Protein AF-A0A945Z002-F1 (afdb_monomer)

Mean predicted aligned error: 17.13 Å

Radius of gyration: 60.82 Å; Cα contacts (8 Å, |Δi|>4): 407; chains: 1; bounding box: 137×49×175 Å

Sequence (263 aa):
MQKTITKIIILAILLTAALGVNYLFAAWTGPTQAPTGGNTSTPVHVGTTDQVKNGGLSVDALSVFGGGYFQGSVQVGNSGADPQAGTIRWNGTDLEVYKINAWVSLTGTGAAACTSFTYSAWGECQVNGTQTRTVTSSTPDGCAGGNPVTTQSCTYTEPLYIQCANIGGSWIASQGACYLSGTSCPSGWTPNANYSSTQGNSCGGGVCSGGCSTNSHYRTNTSVETCSYQSGRLQGYYDRMEICDPTGTAGCSSTKTEIGCTK

Solvent-accessible surface area (backbone atoms only — not comparable to full-atom values): 16242 Å² total; per-residue (Å²): 111,70,77,59,52,54,51,53,52,54,51,51,53,51,51,51,51,58,55,49,51,55,62,73,64,58,72,80,81,64,80,94,45,66,88,80,52,86,64,81,72,82,71,91,70,96,63,96,68,86,89,83,67,97,61,90,85,88,69,98,75,88,86,75,96,67,89,86,86,75,97,66,91,73,84,52,71,72,91,55,99,67,82,53,76,74,33,43,43,66,79,87,87,52,45,27,36,28,49,92,97,37,80,40,73,74,77,61,88,74,42,53,58,25,81,46,73,43,64,53,73,72,51,74,52,32,93,87,29,35,27,44,37,50,78,76,45,64,31,56,86,79,38,46,78,61,84,80,87,38,67,46,80,45,82,53,77,82,55,68,57,58,60,21,45,78,73,72,25,49,57,39,79,95,71,63,26,26,36,31,80,38,80,69,57,58,91,87,40,40,68,38,81,43,25,22,22,35,42,48,37,77,40,73,65,49,100,36,17,44,58,38,67,28,66,61,50,70,76,36,78,49,71,81,42,68,37,68,27,46,34,29,44,78,75,51,77,58,98,92,40,80,41,60,42,79,76,48,78,43,81,39,58,24,46,61,50,25,29,18,19,31,121

Foldseek 3Di:
DVVVVVVVVVVVVVVVVVVVVVVVPPDPPPDPDDPPPPDDDDDPDPDPDDDDDPDDDDDPDDDDPDDDDDPDADAFADPDPAGDFQGWHDPPPFIWTDDPRDTHGPVQPPQDAFPDFDKDDWDAQDPVQKIFIDTPDTDDPRHDHDDDDGMDGHDHDDDPQVVLVVVVFHDDPVLQWTKDFDDADDPPKHFSAQFFWWAKDKDWDDPQKDIDIWHIDHRDNDHWTKDKIFDWDFPDDDPNDTDTDGPGIDMDTTGTGMTIIHD

Secondary structure (DSSP, 8-state):
-HHHHHHHHHHHHHHHHHHHHHHHSS-----SS-TTTTSPPSSS--SSS----SS----S----SS----SS----S-SSSSPPTT-EEE-SS-EEEEETTEEEESS-TT-PPP-EEEEPPP-PPPTTSEEE--EEEEESTT--------EEE------HHHHHHHTT-EEETTTTEEEEESSSPPTT-EEEEEEEEEE--EEE-STTS-EEE---EEEEE-PPPEEEEEEEEEEEEETTEEEEEEEEEEEEEPEEEEEEEE-

Structure (mmCIF, N/CA/C/O backbone):
data_AF-A0A945Z002-F1
#
_entry.id   AF-A0A945Z002-F1
#
loop_
_atom_site.group_PDB
_atom_site.id
_atom_site.type_symbol
_atom_site.label_atom_id
_atom_site.label_alt_id
_atom_site.label_comp_id
_atom_site.label_asym_id
_atom_site.label_entity_id
_atom_site.label_seq_id
_atom_site.pdbx_PDB_ins_code
_atom_site.Cartn_x
_atom_site.Cartn_y
_atom_site.Cartn_z
_atom_site.occupancy
_atom_site.B_iso_or_equiv
_atom_site.auth_seq_id
_atom_site.auth_comp_id
_atom_site.auth_asym_id
_atom_site.auth_atom_id
_atom_site.pdbx_PDB_model_num
ATOM 1 N N . MET A 1 1 ? 98.826 33.102 -92.532 1.00 62.03 1 MET A N 1
ATOM 2 C CA . MET A 1 1 ? 97.572 32.963 -91.753 1.00 62.03 1 MET A CA 1
ATOM 3 C C . MET A 1 1 ? 96.666 31.829 -92.239 1.00 62.03 1 MET A C 1
ATOM 5 O O . MET A 1 1 ? 96.258 31.031 -91.408 1.00 62.03 1 MET A O 1
ATOM 9 N N . GLN A 1 2 ? 96.399 31.681 -93.544 1.00 70.31 2 GLN A N 1
ATOM 10 C CA . GLN A 1 2 ? 95.464 30.670 -94.082 1.00 70.31 2 GLN A CA 1
ATOM 11 C C . GLN A 1 2 ? 95.765 29.214 -93.659 1.00 70.31 2 GLN A C 1
ATOM 13 O O . GLN A 1 2 ? 94.868 28.517 -93.201 1.00 70.31 2 GLN A O 1
ATOM 18 N N . LYS A 1 3 ? 97.036 28.775 -93.694 1.00 71.25 3 LYS A N 1
ATOM 19 C CA . LYS A 1 3 ? 97.431 27.405 -93.290 1.00 71.25 3 LYS A CA 1
ATOM 20 C C . LYS A 1 3 ? 97.212 27.098 -91.798 1.00 71.25 3 LYS A C 1
ATOM 22 O O . LYS A 1 3 ? 97.031 25.938 -91.443 1.00 71.25 3 LYS A O 1
ATOM 27 N N . THR A 1 4 ? 97.239 28.107 -90.928 1.00 76.69 4 THR A N 1
ATOM 28 C CA . THR A 1 4 ? 97.036 27.938 -89.477 1.00 76.69 4 THR A CA 1
ATOM 29 C C . THR A 1 4 ? 95.547 27.879 -89.141 1.00 76.69 4 THR A C 1
ATOM 31 O O . THR A 1 4 ? 95.132 27.051 -88.338 1.00 76.69 4 THR A O 1
ATOM 34 N N . ILE A 1 5 ? 94.734 28.682 -89.832 1.00 80.69 5 ILE A N 1
ATOM 35 C CA . ILE A 1 5 ? 93.274 28.698 -89.681 1.00 80.69 5 ILE A CA 1
ATOM 36 C C . ILE A 1 5 ? 92.667 27.360 -90.132 1.00 80.69 5 ILE A C 1
ATOM 38 O O . ILE A 1 5 ? 91.851 26.794 -89.413 1.00 80.69 5 ILE A O 1
ATOM 42 N N . THR A 1 6 ? 93.127 26.782 -91.249 1.00 81.62 6 THR A N 1
ATOM 43 C CA . THR A 1 6 ? 92.645 25.467 -91.715 1.00 81.62 6 THR A CA 1
ATOM 44 C C . THR A 1 6 ? 92.919 24.350 -90.704 1.00 81.62 6 THR A C 1
ATOM 46 O O . THR A 1 6 ? 92.055 23.511 -90.471 1.00 81.62 6 THR A O 1
ATOM 49 N N . LYS A 1 7 ? 94.090 24.350 -90.053 1.00 84.88 7 LYS A N 1
ATOM 50 C CA . LYS A 1 7 ? 94.426 23.347 -89.028 1.00 84.88 7 LYS A CA 1
ATOM 51 C C . LYS A 1 7 ? 93.551 23.480 -87.781 1.00 84.88 7 LYS A C 1
ATOM 53 O O . LYS A 1 7 ? 93.115 22.465 -87.252 1.00 84.88 7 LYS A O 1
ATOM 58 N N . ILE A 1 8 ? 93.265 24.709 -87.346 1.00 88.06 8 ILE A N 1
ATOM 59 C CA . ILE A 1 8 ? 92.389 24.967 -86.193 1.00 88.06 8 ILE A CA 1
ATOM 60 C C . ILE A 1 8 ? 90.951 24.533 -86.500 1.00 88.06 8 ILE A C 1
ATOM 62 O O . ILE A 1 8 ? 90.332 23.883 -85.666 1.00 88.06 8 ILE A O 1
ATOM 66 N N . ILE A 1 9 ? 90.444 24.816 -87.705 1.00 87.62 9 ILE A N 1
ATOM 67 C CA . ILE A 1 9 ? 89.097 24.394 -88.121 1.00 87.62 9 ILE A CA 1
ATOM 68 C C . ILE A 1 9 ? 88.990 22.865 -88.160 1.00 87.62 9 ILE A C 1
ATOM 70 O O . ILE A 1 9 ? 88.040 22.310 -87.616 1.00 87.62 9 ILE A O 1
ATOM 74 N N . ILE A 1 10 ? 89.977 22.170 -88.737 1.00 89.25 10 ILE A N 1
ATOM 75 C CA . ILE A 1 10 ? 89.986 20.699 -88.766 1.00 89.25 10 ILE A CA 1
ATOM 76 C C . ILE A 1 10 ? 90.016 20.130 -87.341 1.00 89.25 10 ILE A C 1
ATOM 78 O O . ILE A 1 10 ? 89.259 19.212 -87.036 1.00 89.25 10 ILE A O 1
ATOM 82 N N . LEU A 1 11 ? 90.836 20.693 -86.449 1.00 89.44 11 LEU A N 1
ATOM 83 C CA . LEU A 1 11 ? 90.922 20.231 -85.063 1.00 89.44 11 LEU A CA 1
ATOM 84 C C . LEU A 1 11 ? 89.617 20.479 -84.288 1.00 89.44 11 LEU A C 1
ATOM 86 O O . LEU A 1 11 ? 89.184 19.617 -83.529 1.00 89.44 11 LEU A O 1
ATOM 90 N N . ALA A 1 12 ? 88.964 21.623 -84.511 1.00 89.75 12 ALA A N 1
ATOM 91 C CA . ALA A 1 12 ? 87.686 21.955 -83.889 1.00 89.75 12 ALA A CA 1
ATOM 92 C C . ALA A 1 12 ? 86.560 21.018 -84.351 1.00 89.75 12 ALA A C 1
ATOM 94 O O . ALA A 1 12 ? 85.775 20.566 -83.518 1.00 89.75 12 ALA A O 1
ATOM 95 N N . ILE A 1 13 ? 86.517 20.678 -85.646 1.00 90.75 13 ILE A N 1
ATOM 96 C CA . ILE A 1 13 ? 85.554 19.718 -86.212 1.00 90.75 13 ILE A CA 1
ATOM 97 C C . ILE A 1 13 ? 85.792 18.315 -85.645 1.00 90.75 13 ILE A C 1
ATOM 99 O O . ILE A 1 13 ? 84.846 17.640 -85.249 1.00 90.75 13 ILE A O 1
ATOM 103 N N . LEU A 1 14 ? 87.051 17.878 -85.547 1.00 90.62 14 LEU A N 1
ATOM 104 C CA . LEU A 1 14 ? 87.381 16.572 -84.971 1.00 90.62 14 LEU A CA 1
ATOM 105 C C . LEU A 1 14 ? 87.019 16.492 -83.484 1.00 90.62 14 LEU A C 1
ATOM 107 O O . LEU A 1 14 ? 86.483 15.478 -83.042 1.00 90.62 14 LEU A O 1
ATOM 111 N N . LEU A 1 15 ? 87.259 17.559 -82.719 1.00 87.94 15 LEU A N 1
ATOM 112 C CA . LEU A 1 15 ? 86.920 17.603 -81.298 1.00 87.94 15 LEU A CA 1
ATOM 113 C C . LEU A 1 15 ? 85.402 17.609 -81.073 1.00 87.94 15 LEU A C 1
ATOM 115 O O . LEU A 1 15 ? 84.909 16.885 -80.212 1.00 87.94 15 LEU A O 1
ATOM 119 N N . THR A 1 16 ? 84.648 18.373 -81.869 1.00 86.19 16 THR A N 1
ATOM 120 C CA . THR A 1 16 ? 83.176 18.363 -81.799 1.00 86.19 16 THR A CA 1
ATOM 121 C C . THR A 1 16 ? 82.591 17.022 -82.230 1.00 86.19 16 THR A C 1
ATOM 123 O O . THR A 1 16 ? 81.678 16.533 -81.569 1.00 86.19 16 THR A O 1
ATOM 126 N N . ALA A 1 17 ? 83.149 16.376 -83.258 1.00 85.25 17 ALA A N 1
ATOM 127 C CA . ALA A 1 17 ? 82.748 15.025 -83.642 1.00 85.25 17 ALA A CA 1
ATOM 128 C C . ALA A 1 17 ? 83.036 14.002 -82.525 1.00 85.25 17 ALA A C 1
ATOM 130 O O . ALA A 1 17 ? 82.156 13.221 -82.169 1.00 85.25 17 ALA A O 1
ATOM 131 N N . ALA A 1 18 ? 84.223 14.037 -81.909 1.00 83.38 18 ALA A N 1
ATOM 132 C CA . ALA A 1 18 ? 84.596 13.115 -80.831 1.00 83.38 18 ALA A CA 1
ATOM 133 C C . ALA A 1 18 ? 83.748 13.299 -79.556 1.00 83.38 18 ALA A C 1
ATOM 135 O O . ALA A 1 18 ? 83.375 12.322 -78.902 1.00 83.38 18 ALA A O 1
ATOM 136 N N . LEU A 1 19 ? 83.405 14.542 -79.206 1.00 80.25 19 LEU A N 1
ATOM 137 C CA . LEU A 1 19 ? 82.522 14.838 -78.074 1.00 80.25 19 LEU A CA 1
ATOM 138 C C . LEU A 1 19 ? 81.059 14.469 -78.376 1.00 80.25 19 LEU A C 1
ATOM 140 O O . LEU A 1 19 ? 80.376 13.930 -77.507 1.00 80.25 19 LEU A O 1
ATOM 144 N N . GLY A 1 20 ? 80.596 14.682 -79.613 1.00 77.06 20 GLY A N 1
ATOM 145 C CA . GLY A 1 20 ? 79.249 14.306 -80.057 1.00 77.06 20 GLY A CA 1
ATOM 146 C C . GLY A 1 20 ? 79.011 12.793 -80.072 1.00 77.06 20 GLY A C 1
ATOM 147 O O . GLY A 1 20 ? 77.921 12.338 -79.736 1.00 77.06 20 GLY A O 1
ATOM 148 N N . VAL A 1 21 ? 80.044 11.999 -80.370 1.00 75.62 21 VAL A N 1
ATOM 149 C CA . VAL A 1 21 ? 79.969 10.530 -80.335 1.00 75.62 21 VAL A CA 1
ATOM 150 C C . VAL A 1 21 ? 79.719 9.999 -78.915 1.00 75.62 21 VAL A C 1
ATOM 152 O O . VAL A 1 21 ? 78.919 9.084 -78.744 1.00 75.62 21 VAL A O 1
ATOM 155 N N . ASN A 1 22 ? 80.306 10.606 -77.878 1.00 69.12 22 ASN A N 1
ATOM 156 C CA . ASN A 1 22 ? 80.034 10.210 -76.488 1.00 69.12 22 ASN A CA 1
ATOM 157 C C . ASN A 1 22 ? 78.596 10.539 -76.048 1.00 69.12 22 ASN A C 1
ATOM 159 O O . ASN A 1 22 ? 78.018 9.801 -75.256 1.00 69.12 22 ASN A O 1
ATOM 163 N N . TYR A 1 23 ? 77.993 11.597 -76.599 1.00 68.44 23 TYR A N 1
ATOM 164 C CA . TYR A 1 23 ? 76.581 11.926 -76.366 1.00 68.44 23 TYR A CA 1
ATOM 165 C C . TYR A 1 23 ? 75.614 11.014 -77.136 1.00 68.44 23 TYR A C 1
ATOM 167 O O . TYR A 1 23 ? 74.521 10.746 -76.651 1.00 68.44 23 TYR A O 1
ATOM 175 N N . LEU A 1 24 ? 76.018 10.499 -78.303 1.00 63.22 24 LEU A N 1
ATOM 176 C CA . LEU A 1 24 ? 75.240 9.521 -79.075 1.00 63.22 24 LEU A CA 1
ATOM 177 C C . LEU A 1 24 ? 75.230 8.123 -78.431 1.00 63.22 24 LEU A C 1
ATOM 179 O O . LEU A 1 24 ? 74.276 7.375 -78.633 1.00 63.22 24 LEU A O 1
ATOM 183 N N . PHE A 1 25 ? 76.260 7.778 -77.648 1.00 62.09 25 PHE A N 1
ATOM 184 C CA . PHE A 1 25 ? 76.380 6.487 -76.952 1.00 62.09 25 PHE A CA 1
ATOM 185 C C . PHE A 1 25 ? 76.132 6.548 -75.437 1.00 62.09 25 PHE A C 1
ATOM 187 O O . PHE A 1 25 ? 76.204 5.513 -74.772 1.00 62.09 25 PHE A O 1
ATOM 194 N N . ALA A 1 26 ? 75.792 7.714 -74.878 1.00 59.66 26 ALA A N 1
ATOM 195 C CA . ALA A 1 26 ? 75.209 7.807 -73.544 1.00 59.66 26 ALA A CA 1
ATOM 196 C C . ALA A 1 26 ? 73.789 7.224 -73.604 1.00 59.66 26 ALA A C 1
ATOM 198 O O . ALA A 1 26 ? 72.802 7.937 -73.773 1.00 59.66 26 ALA A O 1
ATOM 199 N N . ALA A 1 27 ? 73.709 5.893 -73.554 1.00 59.75 27 ALA A N 1
ATOM 200 C CA . ALA A 1 27 ? 72.469 5.146 -73.571 1.00 59.75 27 ALA A CA 1
ATOM 201 C C . ALA A 1 27 ? 71.617 5.601 -72.389 1.00 59.75 27 ALA A C 1
ATOM 203 O O . ALA A 1 27 ? 71.854 5.224 -71.241 1.00 59.75 27 ALA A O 1
ATOM 204 N N . TRP A 1 28 ? 70.603 6.411 -72.671 1.00 62.19 28 TRP A N 1
ATOM 205 C CA . TRP A 1 28 ? 69.456 6.465 -71.793 1.00 62.19 28 TRP A CA 1
ATOM 206 C C . TRP A 1 28 ? 68.882 5.046 -71.740 1.00 62.19 28 TRP A C 1
ATOM 208 O O . TRP A 1 28 ? 68.236 4.584 -72.680 1.00 62.19 28 TRP A O 1
ATOM 218 N N . THR A 1 29 ? 69.173 4.315 -70.667 1.00 64.06 29 THR A N 1
ATOM 219 C CA . THR A 1 29 ? 68.472 3.070 -70.366 1.00 64.06 29 THR A CA 1
ATOM 220 C C . THR A 1 29 ? 67.131 3.451 -69.777 1.00 64.06 29 THR A C 1
ATOM 222 O O . THR A 1 29 ? 67.004 3.693 -68.576 1.00 64.06 29 THR A O 1
ATOM 225 N N . GLY A 1 30 ? 66.141 3.560 -70.656 1.00 69.50 30 GLY A N 1
ATOM 226 C CA . GLY A 1 30 ? 64.760 3.735 -70.254 1.00 69.50 30 GLY A CA 1
ATOM 227 C C . GLY A 1 30 ? 64.238 2.581 -69.409 1.00 69.50 30 GLY A C 1
ATOM 228 O O . GLY A 1 30 ? 64.867 1.520 -69.352 1.00 69.50 30 GLY A O 1
ATOM 229 N N . PRO A 1 31 ? 63.060 2.751 -68.787 1.00 68.38 31 PRO A N 1
ATOM 230 C CA . PRO A 1 31 ? 62.333 1.632 -68.209 1.00 68.38 31 PRO A CA 1
ATOM 231 C C . PRO A 1 31 ? 62.237 0.505 -69.245 1.00 68.38 31 PRO A C 1
ATOM 233 O O . PRO A 1 31 ? 61.730 0.708 -70.346 1.00 68.38 31 PRO A O 1
ATOM 236 N N . THR A 1 32 ? 62.744 -0.683 -68.910 1.00 69.81 32 THR A N 1
ATOM 237 C CA . THR A 1 32 ? 62.735 -1.848 -69.814 1.00 69.81 32 THR A CA 1
ATOM 238 C C . THR A 1 32 ? 61.348 -2.474 -69.959 1.00 69.81 32 THR A C 1
ATOM 240 O O . THR A 1 32 ? 61.168 -3.395 -70.752 1.00 69.81 32 THR A O 1
ATOM 243 N N . GLN A 1 33 ? 60.359 -1.976 -69.213 1.00 73.81 33 GLN A N 1
ATOM 244 C CA . GLN A 1 33 ? 58.967 -2.393 -69.291 1.00 73.81 33 GLN A CA 1
ATOM 245 C C . GLN A 1 33 ? 58.065 -1.166 -69.463 1.00 73.81 33 GLN A C 1
ATOM 247 O O . GLN A 1 33 ? 58.230 -0.159 -68.773 1.00 73.81 33 GLN A O 1
ATOM 252 N N . ALA A 1 34 ? 57.115 -1.244 -70.398 1.00 72.50 34 ALA A N 1
ATOM 253 C CA . ALA A 1 34 ? 56.085 -0.222 -70.563 1.00 72.50 34 ALA A CA 1
ATOM 254 C C . ALA A 1 34 ? 55.148 -0.239 -69.341 1.00 72.50 34 ALA A C 1
ATOM 256 O O . ALA A 1 34 ? 54.730 -1.333 -68.957 1.00 72.50 34 ALA A O 1
ATOM 257 N N . PRO A 1 35 ? 54.773 0.909 -68.738 1.00 60.81 35 PRO A N 1
ATOM 258 C CA . PRO A 1 35 ? 53.762 0.938 -67.682 1.00 60.81 35 PRO A CA 1
ATOM 259 C C . PRO A 1 35 ? 52.469 0.262 -68.166 1.00 60.81 35 PRO A C 1
ATOM 261 O O . PRO A 1 35 ? 51.972 0.593 -69.239 1.00 60.81 35 PRO A O 1
ATOM 264 N N . THR A 1 36 ? 51.899 -0.706 -67.444 1.00 61.19 36 THR A N 1
ATOM 265 C CA . THR A 1 36 ? 52.096 -1.081 -66.024 1.00 61.19 36 THR A CA 1
ATOM 266 C C . THR A 1 36 ? 53.036 -2.278 -65.748 1.00 61.19 36 THR A C 1
ATOM 268 O O . THR A 1 36 ? 52.951 -2.890 -64.684 1.00 61.19 36 THR A O 1
ATOM 271 N N . GLY A 1 37 ? 53.912 -2.659 -66.678 1.00 67.19 37 GLY A N 1
ATOM 272 C CA . GLY A 1 37 ? 54.881 -3.749 -66.506 1.00 67.19 37 GLY A CA 1
ATOM 273 C C . GLY A 1 37 ? 55.959 -3.434 -65.461 1.00 67.19 37 GLY A C 1
ATOM 274 O O . GLY A 1 37 ? 56.508 -2.336 -65.440 1.00 67.19 37 GLY A O 1
ATOM 275 N N . GLY A 1 38 ? 56.246 -4.399 -64.583 1.00 64.19 38 GLY A N 1
ATOM 276 C CA . GLY A 1 38 ? 57.223 -4.287 -63.491 1.00 64.19 38 GLY A CA 1
ATOM 277 C C . GLY A 1 38 ? 56.592 -4.259 -62.098 1.00 64.19 38 GLY A C 1
ATOM 278 O O . GLY A 1 38 ? 57.303 -4.347 -61.099 1.00 64.19 38 GLY A O 1
ATOM 279 N N . ASN A 1 39 ? 55.262 -4.200 -62.019 1.00 69.25 39 ASN A N 1
ATOM 280 C CA . ASN A 1 39 ? 54.541 -4.442 -60.776 1.00 69.25 39 ASN A CA 1
ATOM 281 C C . ASN A 1 39 ? 54.657 -5.922 -60.382 1.00 69.25 39 ASN A C 1
ATOM 283 O O . ASN A 1 39 ? 54.597 -6.809 -61.237 1.00 69.25 39 ASN A O 1
ATOM 287 N N . THR A 1 40 ? 54.786 -6.205 -59.086 1.00 60.34 40 THR A N 1
ATOM 288 C CA . THR A 1 40 ? 54.582 -7.564 -58.577 1.00 60.34 40 THR A CA 1
ATOM 289 C C . THR A 1 40 ? 53.150 -8.006 -58.897 1.00 60.34 40 THR A C 1
ATOM 291 O O . THR A 1 40 ? 52.201 -7.240 -58.717 1.00 60.34 40 THR A O 1
ATOM 294 N N . SER A 1 41 ? 52.986 -9.226 -59.424 1.00 59.53 41 SER A N 1
ATOM 295 C CA . SER A 1 41 ? 51.659 -9.798 -59.699 1.00 59.53 41 SER A CA 1
ATOM 296 C C . SER A 1 41 ? 50.836 -9.839 -58.412 1.00 59.53 41 SER A C 1
ATOM 298 O O . SER A 1 41 ? 51.353 -10.213 -57.360 1.00 59.53 41 SER A O 1
ATOM 300 N N . THR A 1 42 ? 49.552 -9.494 -58.490 1.00 55.91 42 THR A N 1
ATOM 301 C CA . THR A 1 42 ? 48.609 -9.670 -57.379 1.00 55.91 42 THR A CA 1
ATOM 302 C C . THR A 1 42 ? 48.506 -11.154 -56.984 1.00 55.91 42 THR A C 1
ATOM 304 O O . THR A 1 42 ? 48.585 -12.009 -57.872 1.00 55.91 42 THR A O 1
ATOM 307 N N . PRO A 1 43 ? 48.305 -11.488 -55.688 1.00 61.88 43 PRO A N 1
ATOM 308 C CA . PRO A 1 43 ? 47.990 -10.592 -54.564 1.00 61.88 43 PRO A CA 1
ATOM 309 C C . PRO A 1 43 ? 49.208 -9.961 -53.862 1.00 61.88 43 PRO A C 1
ATOM 311 O O . PRO A 1 43 ? 50.282 -10.551 -53.782 1.00 61.88 43 PRO A O 1
ATOM 314 N N . VAL A 1 44 ? 48.999 -8.759 -53.311 1.00 65.62 44 VAL A N 1
ATOM 315 C CA . VAL A 1 44 ? 49.935 -7.986 -52.473 1.00 65.62 44 VAL A CA 1
ATOM 316 C C . VAL A 1 44 ? 50.432 -8.849 -51.295 1.00 65.62 44 VAL A C 1
ATOM 318 O O . VAL A 1 44 ? 49.771 -8.937 -50.273 1.00 65.62 44 VAL A O 1
ATOM 321 N N . HIS A 1 45 ? 51.586 -9.502 -51.485 1.00 61.72 45 HIS A N 1
ATOM 322 C CA . HIS A 1 45 ? 52.389 -10.289 -50.531 1.00 61.72 45 HIS A CA 1
ATOM 323 C C . HIS A 1 45 ? 51.698 -11.456 -49.783 1.00 61.72 45 HIS A C 1
ATOM 325 O O . HIS A 1 45 ? 50.899 -11.266 -48.879 1.00 61.72 45 HIS A O 1
ATOM 331 N N . VAL A 1 46 ? 52.159 -12.688 -50.044 1.00 63.72 46 VAL A N 1
ATOM 332 C CA . VAL A 1 46 ? 51.853 -13.913 -49.260 1.00 63.72 46 VAL A CA 1
ATOM 333 C C . VAL A 1 46 ? 52.767 -14.106 -48.031 1.00 63.72 46 VAL A C 1
ATOM 335 O O . VAL A 1 46 ? 52.891 -15.208 -47.502 1.00 63.72 46 VAL A O 1
ATOM 338 N N . GLY A 1 47 ? 53.480 -13.055 -47.613 1.00 69.75 47 GLY A N 1
ATOM 339 C CA . GLY A 1 47 ? 54.384 -13.089 -46.456 1.00 69.75 47 GLY A CA 1
ATOM 340 C C . GLY A 1 47 ? 53.651 -12.891 -45.125 1.00 69.75 47 GLY A C 1
ATOM 341 O O . GLY A 1 47 ? 52.495 -12.489 -45.100 1.00 69.75 47 GLY A O 1
ATOM 342 N N . THR A 1 48 ? 54.336 -13.125 -44.005 1.00 71.75 48 THR A N 1
ATOM 343 C CA . THR A 1 48 ? 53.766 -13.007 -42.644 1.00 71.75 48 THR A CA 1
ATOM 344 C C . THR A 1 48 ? 53.828 -11.593 -42.059 1.00 71.75 48 THR A C 1
ATOM 346 O O . THR A 1 48 ? 53.602 -11.411 -40.867 1.00 71.75 48 THR A O 1
ATOM 349 N N . THR A 1 49 ? 54.220 -10.598 -42.852 1.00 78.38 49 THR A N 1
ATOM 350 C CA . THR A 1 49 ? 54.358 -9.209 -42.401 1.00 78.38 49 THR A CA 1
ATOM 351 C C . THR A 1 49 ? 53.085 -8.430 -42.693 1.00 78.38 49 THR A C 1
ATOM 353 O O . THR A 1 49 ? 52.580 -8.473 -43.817 1.00 78.38 49 THR A O 1
ATOM 356 N N . ASP A 1 50 ? 52.620 -7.665 -41.706 1.00 79.06 50 ASP A N 1
ATOM 357 C CA . ASP A 1 50 ? 51.423 -6.839 -41.828 1.00 79.06 50 ASP A CA 1
ATOM 358 C C . ASP A 1 50 ? 51.548 -5.799 -42.948 1.00 79.06 50 ASP A C 1
ATOM 360 O O . ASP A 1 50 ? 52.532 -5.063 -43.061 1.00 79.06 50 ASP A O 1
ATOM 364 N N . GLN A 1 51 ? 50.507 -5.712 -43.773 1.00 80.56 51 GLN A N 1
ATOM 365 C CA . GLN A 1 51 ? 50.370 -4.678 -44.792 1.00 80.56 51 GLN A CA 1
ATOM 366 C C . GLN A 1 51 ? 49.706 -3.446 -44.173 1.00 80.56 51 GLN A C 1
ATOM 368 O O . GLN A 1 51 ? 48.488 -3.400 -44.010 1.00 80.56 51 GLN A O 1
ATOM 373 N N . VAL A 1 52 ? 50.504 -2.428 -43.848 1.00 80.69 52 VAL A N 1
ATOM 374 C CA . VAL A 1 52 ? 50.008 -1.177 -43.257 1.00 80.69 52 VAL A CA 1
ATOM 375 C C . VAL A 1 52 ? 49.854 -0.103 -44.334 1.00 80.69 52 VAL A C 1
ATOM 377 O O . VAL A 1 52 ? 50.799 0.207 -45.062 1.00 80.69 52 VAL A O 1
ATOM 380 N N . LYS A 1 53 ? 48.661 0.498 -44.430 1.00 80.88 53 LYS A N 1
ATOM 381 C CA . LYS A 1 53 ? 48.402 1.688 -45.253 1.00 80.88 53 LYS A CA 1
ATOM 382 C C . LYS A 1 53 ? 48.101 2.880 -44.351 1.00 80.88 53 LYS A C 1
ATOM 384 O O . LYS A 1 53 ? 47.132 2.866 -43.608 1.00 80.88 53 LYS A O 1
ATOM 389 N N . ASN A 1 54 ? 48.931 3.920 -44.454 1.00 79.56 54 ASN A N 1
ATOM 390 C CA . ASN A 1 54 ? 48.767 5.167 -43.693 1.00 79.56 54 ASN A CA 1
ATOM 391 C C . ASN A 1 54 ? 47.602 6.040 -44.204 1.00 79.56 54 ASN A C 1
ATOM 393 O O . ASN A 1 54 ? 47.217 6.995 -43.539 1.00 79.56 54 ASN A O 1
ATOM 397 N N . GLY A 1 55 ? 47.077 5.743 -45.397 1.00 80.06 55 GLY A N 1
ATOM 398 C CA . GLY A 1 55 ? 45.895 6.383 -45.979 1.00 80.06 55 GLY A CA 1
ATOM 399 C C . GLY A 1 55 ? 44.739 5.394 -46.153 1.00 80.06 55 GLY A C 1
ATOM 400 O O . GLY A 1 55 ? 44.853 4.224 -45.793 1.00 80.06 55 GLY A O 1
ATOM 401 N N . GLY A 1 56 ? 43.633 5.860 -46.740 1.00 81.12 56 GLY A N 1
ATOM 402 C CA . GLY A 1 56 ? 42.455 5.027 -46.993 1.00 81.12 56 GLY A CA 1
ATOM 403 C C . GLY A 1 56 ? 42.719 3.864 -47.960 1.00 81.12 56 GLY A C 1
ATOM 404 O O . GLY A 1 56 ? 43.524 3.975 -48.886 1.00 81.12 56 GLY A O 1
ATOM 405 N N . LEU A 1 57 ? 42.006 2.754 -47.756 1.00 87.06 57 LEU A N 1
ATOM 406 C CA . LEU A 1 57 ? 41.954 1.610 -48.665 1.00 87.06 57 LEU A CA 1
ATOM 407 C C . LEU A 1 57 ? 40.593 1.603 -49.372 1.00 87.06 57 LEU A C 1
ATOM 409 O O . LEU A 1 57 ? 39.567 1.482 -48.710 1.00 87.06 57 LEU A O 1
ATOM 413 N N . SER A 1 58 ? 40.592 1.719 -50.701 1.00 83.50 58 SER A N 1
ATOM 414 C CA . SER A 1 58 ? 39.398 1.542 -51.536 1.00 83.50 58 SER A CA 1
ATOM 415 C C . SER A 1 58 ? 39.552 0.271 -52.362 1.00 83.50 58 SER A C 1
ATOM 417 O O . SER A 1 58 ? 40.583 0.081 -53.010 1.00 83.50 58 SER A O 1
ATOM 419 N N . VAL A 1 59 ? 38.554 -0.605 -52.305 1.00 85.25 59 VAL A N 1
ATOM 420 C CA . VAL A 1 59 ? 38.480 -1.859 -53.062 1.00 85.25 59 VAL A CA 1
ATOM 421 C C . VAL A 1 59 ? 37.037 -2.064 -53.507 1.00 85.25 59 VAL A C 1
ATOM 423 O O . VAL A 1 59 ? 36.123 -1.756 -52.745 1.00 85.25 59 VAL A O 1
ATOM 426 N N . ASP A 1 60 ? 36.825 -2.594 -54.712 1.00 78.88 60 ASP A N 1
ATOM 427 C CA . ASP A 1 60 ? 35.469 -2.850 -55.222 1.00 78.88 60 ASP A CA 1
ATOM 428 C C . ASP A 1 60 ? 34.748 -3.916 -54.385 1.00 78.88 60 ASP A C 1
ATOM 430 O O . ASP A 1 60 ? 33.572 -3.785 -54.055 1.00 78.88 60 ASP A O 1
ATOM 434 N N . ALA A 1 61 ? 35.478 -4.966 -54.003 1.00 79.81 61 ALA A N 1
ATOM 435 C CA . ALA A 1 61 ? 35.002 -6.008 -53.109 1.00 79.81 61 ALA A CA 1
ATOM 436 C C . ALA A 1 61 ? 36.120 -6.443 -52.156 1.00 79.81 61 ALA A C 1
ATOM 438 O O . ALA A 1 61 ? 37.270 -6.624 -52.562 1.00 79.81 61 ALA A O 1
ATOM 439 N N . LEU A 1 62 ? 35.764 -6.649 -50.887 1.00 87.12 62 LEU A N 1
ATOM 440 C CA . LEU A 1 62 ? 36.640 -7.211 -49.864 1.00 87.12 62 LEU A CA 1
ATOM 441 C C . LEU A 1 62 ? 36.049 -8.532 -49.367 1.00 87.12 62 LEU A C 1
ATOM 443 O O . LEU A 1 62 ? 34.943 -8.561 -48.834 1.00 87.12 62 LEU A O 1
ATOM 447 N N . SER A 1 63 ? 36.799 -9.622 -49.505 1.00 85.25 63 SER A N 1
ATOM 448 C CA . SER A 1 63 ? 36.489 -10.904 -48.863 1.00 85.25 63 SER A CA 1
ATOM 449 C C . SER A 1 63 ? 37.579 -11.233 -47.850 1.00 85.25 63 SER A C 1
ATOM 451 O O . SER A 1 63 ? 38.755 -11.293 -48.203 1.00 85.25 63 SER A O 1
ATOM 453 N N . VAL A 1 64 ? 37.190 -11.444 -46.591 1.00 87.75 64 VAL A N 1
ATOM 454 C CA . VAL A 1 64 ? 38.098 -11.812 -45.496 1.00 87.75 64 VAL A CA 1
ATOM 455 C C . VAL A 1 64 ? 37.744 -13.226 -45.049 1.00 87.75 64 VAL A C 1
ATOM 457 O O . VAL A 1 64 ? 36.655 -13.458 -44.537 1.00 87.75 64 VAL A O 1
ATOM 460 N N . PHE A 1 65 ? 38.654 -14.177 -45.268 1.00 83.38 65 PHE A N 1
ATOM 461 C CA . PHE A 1 65 ? 38.445 -15.590 -44.916 1.00 83.38 65 PHE A CA 1
ATOM 462 C C . PHE A 1 65 ? 38.799 -15.913 -43.449 1.00 83.38 65 PHE A C 1
ATOM 464 O O . PHE A 1 65 ? 38.539 -17.019 -42.985 1.00 83.38 65 PHE A O 1
ATOM 471 N N . GLY A 1 66 ? 39.389 -14.952 -42.727 1.00 85.56 66 GLY A N 1
ATOM 472 C CA . GLY A 1 66 ? 39.639 -14.999 -41.283 1.00 85.56 66 GLY A CA 1
ATOM 473 C C . GLY A 1 66 ? 38.783 -13.988 -40.507 1.00 85.56 66 GLY A C 1
ATOM 474 O O . GLY A 1 66 ? 37.721 -13.575 -40.965 1.00 85.56 66 GLY A O 1
A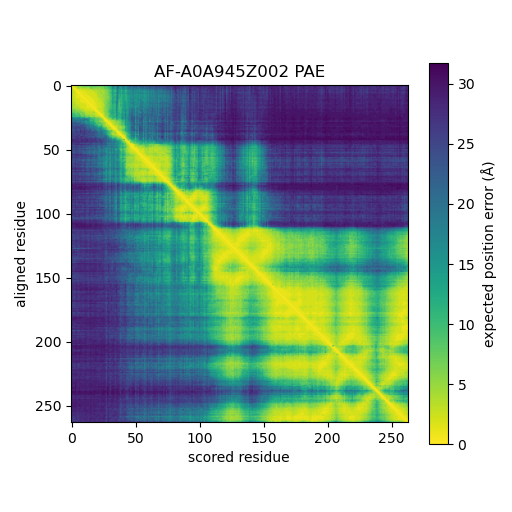TOM 475 N N . GLY A 1 67 ? 39.254 -13.564 -39.332 1.00 82.50 67 GLY A N 1
ATOM 476 C CA . GLY A 1 67 ? 38.608 -12.505 -38.550 1.00 82.50 67 GLY A CA 1
ATOM 477 C C . GLY A 1 67 ? 38.963 -11.101 -39.051 1.00 82.50 67 GLY A C 1
ATOM 478 O O . GLY A 1 67 ? 40.107 -10.842 -39.417 1.00 82.50 67 GLY A O 1
ATOM 479 N N . GLY A 1 68 ? 37.993 -10.184 -39.037 1.00 86.88 68 GLY A N 1
ATOM 480 C CA . GLY A 1 68 ? 38.233 -8.748 -39.199 1.00 86.88 68 GLY A CA 1
ATOM 481 C C . GLY A 1 68 ? 38.367 -8.067 -37.836 1.00 86.88 68 GLY A C 1
ATOM 482 O O . GLY A 1 68 ? 37.547 -8.306 -36.952 1.00 86.88 68 GLY A O 1
ATOM 483 N N . TYR A 1 69 ? 39.380 -7.218 -37.661 1.00 83.44 69 TYR A N 1
ATOM 484 C CA . TYR A 1 69 ? 39.573 -6.418 -36.451 1.00 83.44 69 TYR A CA 1
ATOM 485 C C . TYR A 1 69 ? 39.600 -4.930 -36.808 1.00 83.44 69 TYR A C 1
ATOM 487 O O . TYR A 1 69 ? 40.425 -4.495 -37.609 1.00 83.44 69 TYR A O 1
ATOM 495 N N . PHE A 1 70 ? 38.697 -4.155 -36.207 1.00 83.50 70 PHE A N 1
ATOM 496 C CA . PHE A 1 70 ? 38.550 -2.719 -36.438 1.00 83.50 70 PHE A CA 1
ATOM 497 C C . PHE A 1 70 ? 38.757 -1.982 -35.109 1.00 83.50 70 PHE A C 1
ATOM 499 O O . PHE A 1 70 ? 37.981 -2.164 -34.177 1.00 83.50 70 PHE A O 1
ATOM 506 N N . GLN A 1 71 ? 39.812 -1.168 -35.005 1.00 76.94 71 GLN A N 1
ATOM 507 C CA . GLN A 1 71 ? 40.134 -0.401 -33.785 1.00 76.94 71 GLN A CA 1
ATOM 508 C C . GLN A 1 71 ? 39.339 0.914 -33.657 1.00 76.94 71 GLN A C 1
ATOM 510 O O . GLN A 1 71 ? 39.378 1.551 -32.608 1.00 76.94 71 GLN A O 1
ATOM 515 N N . GLY A 1 72 ? 38.650 1.335 -34.722 1.00 75.06 72 GLY A N 1
ATOM 516 C CA . GLY A 1 72 ? 37.866 2.571 -34.792 1.00 75.06 72 GLY A CA 1
ATOM 517 C C . GLY A 1 72 ? 36.401 2.325 -35.156 1.00 75.06 72 GLY A C 1
ATOM 518 O O . GLY A 1 72 ? 35.904 1.204 -35.063 1.00 75.06 72 GLY A O 1
ATOM 519 N N . SER A 1 73 ? 35.701 3.377 -35.590 1.00 61.28 73 SER A N 1
ATOM 520 C CA . SER A 1 73 ? 34.319 3.259 -36.061 1.00 61.28 73 SER A CA 1
ATOM 521 C C . SER A 1 73 ? 34.238 2.495 -37.387 1.00 61.28 73 SER A C 1
ATOM 523 O O . SER A 1 73 ? 35.053 2.682 -38.289 1.00 61.28 73 SER A O 1
ATOM 525 N N . VAL A 1 74 ? 33.218 1.643 -37.511 1.00 74.62 74 VAL A N 1
ATOM 526 C CA . VAL A 1 74 ? 32.873 0.952 -38.758 1.00 74.62 74 VAL A CA 1
ATOM 527 C C . VAL A 1 74 ? 31.579 1.551 -39.287 1.00 74.62 74 VAL A C 1
ATOM 529 O O . VAL A 1 74 ? 30.546 1.500 -38.622 1.00 74.62 74 VAL A O 1
ATOM 532 N N . GLN A 1 75 ? 31.633 2.106 -40.494 1.00 65.75 75 GLN A N 1
ATOM 533 C CA . GLN A 1 75 ? 30.448 2.513 -41.235 1.00 65.75 75 GLN A CA 1
ATOM 534 C C . GLN A 1 75 ? 30.192 1.476 -42.328 1.00 65.75 75 GLN A C 1
ATOM 536 O O . GLN A 1 75 ? 30.975 1.349 -43.266 1.00 65.75 75 GLN A O 1
ATOM 541 N N . VAL A 1 76 ? 29.103 0.720 -42.197 1.00 73.38 76 VAL A N 1
ATOM 542 C CA . VAL A 1 76 ? 28.626 -0.193 -43.239 1.00 73.38 76 VAL A CA 1
ATOM 543 C C . VAL A 1 76 ? 27.479 0.510 -43.951 1.00 73.38 76 VAL A C 1
ATOM 545 O O . VAL A 1 76 ? 26.459 0.797 -43.334 1.00 73.38 76 VAL A O 1
ATOM 548 N N . GLY A 1 77 ? 27.640 0.831 -45.231 1.00 62.69 77 GLY A N 1
ATOM 549 C CA . GLY A 1 77 ? 26.585 1.484 -46.004 1.00 62.69 77 GLY A CA 1
ATOM 550 C C . GLY A 1 77 ? 27.098 2.227 -47.231 1.00 62.69 77 GLY A C 1
ATOM 551 O O . GLY A 1 77 ? 28.232 2.695 -47.269 1.00 62.69 77 GLY A O 1
ATOM 552 N N . ASN A 1 78 ? 26.233 2.326 -48.236 1.00 58.59 78 ASN A N 1
ATOM 553 C CA . ASN A 1 78 ? 26.413 3.174 -49.409 1.00 58.59 78 ASN A CA 1
ATOM 554 C C . ASN A 1 78 ? 26.305 4.652 -48.979 1.00 58.59 78 ASN A C 1
ATOM 556 O O . ASN A 1 78 ? 25.400 4.998 -48.228 1.00 58.59 78 ASN A O 1
ATOM 560 N N . SER A 1 79 ? 27.184 5.530 -49.463 1.00 58.16 79 SER A N 1
ATOM 561 C CA . SER A 1 79 ? 27.067 6.990 -49.303 1.00 58.16 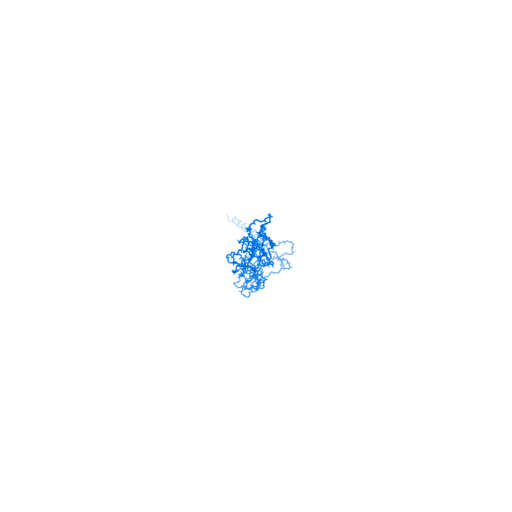79 SER A CA 1
ATOM 562 C C . SER A 1 79 ? 25.915 7.607 -50.118 1.00 58.16 79 SER A C 1
ATOM 564 O O . SER A 1 79 ? 25.758 8.827 -50.141 1.00 58.16 79 SER A O 1
ATOM 566 N N . GLY A 1 80 ? 25.104 6.786 -50.790 1.00 58.16 80 GLY A N 1
ATOM 567 C CA . GLY A 1 80 ? 23.831 7.194 -51.374 1.00 58.16 80 GLY A CA 1
ATOM 568 C C . GLY A 1 80 ? 22.868 7.740 -50.317 1.00 58.16 80 GLY A C 1
ATOM 569 O O . GLY A 1 80 ? 22.838 7.271 -49.182 1.00 58.16 80 GLY A O 1
ATOM 570 N N . ALA A 1 81 ? 22.059 8.726 -50.710 1.00 60.97 81 ALA A N 1
ATOM 571 C CA . ALA A 1 81 ? 21.043 9.346 -49.857 1.00 60.97 81 ALA A CA 1
ATOM 572 C C . ALA A 1 81 ? 20.008 8.343 -49.296 1.00 60.97 81 ALA A C 1
ATOM 574 O O . ALA A 1 81 ? 19.339 8.650 -48.311 1.00 60.97 81 ALA A O 1
ATOM 575 N N . ASP A 1 82 ? 19.934 7.140 -49.879 1.00 65.62 82 ASP A N 1
ATOM 576 C CA . ASP A 1 82 ? 18.964 6.099 -49.560 1.00 65.62 82 ASP A CA 1
ATOM 577 C C . ASP A 1 82 ? 19.661 4.834 -49.016 1.00 65.62 82 ASP A C 1
ATOM 579 O O . ASP A 1 82 ? 20.367 4.138 -49.759 1.00 65.62 82 ASP A O 1
ATOM 583 N N . PRO A 1 83 ? 19.479 4.492 -47.727 1.00 69.56 83 PRO A N 1
ATOM 584 C CA . PRO A 1 83 ? 20.004 3.252 -47.171 1.00 69.56 83 PRO A CA 1
ATOM 585 C C . PRO A 1 83 ? 19.279 2.039 -47.775 1.00 69.56 83 PRO A C 1
ATOM 587 O O . PRO A 1 83 ? 18.077 2.071 -48.025 1.00 69.56 83 PRO A O 1
ATOM 590 N N . GLN A 1 84 ? 19.991 0.929 -47.977 1.00 72.31 84 GLN A N 1
ATOM 591 C CA . GLN A 1 84 ? 19.377 -0.337 -48.397 1.00 72.31 84 GLN A CA 1
ATOM 592 C C . GLN A 1 84 ? 18.968 -1.173 -47.178 1.00 72.31 84 GLN A C 1
ATOM 594 O O . GLN A 1 84 ? 19.603 -1.110 -46.122 1.00 72.31 84 GLN A O 1
ATOM 599 N N . ALA A 1 85 ? 17.905 -1.973 -47.300 1.00 75.00 85 ALA A N 1
ATOM 600 C CA . ALA A 1 85 ? 17.501 -2.889 -46.234 1.00 75.00 85 ALA A CA 1
ATOM 601 C C . ALA A 1 85 ? 18.647 -3.854 -45.869 1.00 75.00 85 ALA A C 1
ATOM 603 O O . ALA A 1 85 ? 19.267 -4.441 -46.752 1.00 75.00 85 ALA A O 1
ATOM 604 N N . GLY A 1 86 ? 18.925 -4.010 -44.573 1.00 68.25 86 GLY A N 1
ATOM 605 C CA . GLY A 1 86 ? 20.057 -4.790 -44.055 1.00 68.25 86 GLY A CA 1
ATOM 606 C C . GLY A 1 86 ? 21.322 -3.975 -43.763 1.00 68.25 86 GLY A C 1
ATOM 607 O O . GLY A 1 86 ? 22.264 -4.518 -43.193 1.00 68.25 86 GLY A O 1
ATOM 608 N N . THR A 1 87 ? 21.347 -2.678 -44.085 1.00 77.25 87 THR A N 1
ATOM 609 C CA . THR A 1 87 ? 22.443 -1.778 -43.678 1.00 77.25 87 THR A CA 1
ATOM 610 C C . THR A 1 87 ? 22.501 -1.664 -42.152 1.00 77.25 87 THR A C 1
ATOM 612 O O . THR A 1 87 ? 21.463 -1.466 -41.528 1.00 77.25 87 THR A O 1
ATOM 615 N N . ILE A 1 88 ? 23.690 -1.747 -41.546 1.00 81.69 88 ILE A N 1
ATOM 616 C CA . ILE A 1 88 ? 23.891 -1.590 -40.095 1.00 81.69 88 ILE A CA 1
ATOM 617 C C . ILE A 1 88 ? 24.682 -0.305 -39.825 1.00 81.69 88 ILE A C 1
ATOM 619 O O . ILE A 1 88 ? 25.708 -0.076 -40.463 1.00 81.69 88 ILE A O 1
ATOM 623 N N . ARG A 1 89 ? 24.249 0.517 -38.860 1.00 78.25 89 ARG A N 1
ATOM 624 C CA . ARG A 1 89 ? 24.985 1.718 -38.422 1.00 78.25 89 ARG A CA 1
ATOM 625 C C . ARG A 1 89 ? 25.135 1.788 -36.907 1.00 78.25 89 ARG A C 1
ATOM 627 O O . ARG A 1 89 ? 24.260 1.340 -36.176 1.00 78.25 89 ARG A O 1
ATOM 634 N N . TRP A 1 90 ? 26.202 2.442 -36.457 1.00 77.25 90 TRP A N 1
ATOM 635 C CA . TRP A 1 90 ? 26.293 3.012 -35.113 1.00 77.25 90 TRP A CA 1
ATOM 636 C C . TRP A 1 90 ? 26.008 4.512 -35.203 1.00 77.25 90 TRP A C 1
ATOM 638 O O . TRP A 1 90 ? 26.728 5.227 -35.899 1.00 77.25 90 TRP A O 1
ATOM 648 N N . ASN A 1 91 ? 24.965 4.999 -34.533 1.00 75.38 91 ASN A N 1
ATOM 649 C CA . ASN A 1 91 ? 24.575 6.416 -34.599 1.00 75.38 91 ASN A CA 1
ATOM 650 C C . ASN A 1 91 ? 25.231 7.297 -33.513 1.00 75.38 91 ASN A C 1
ATOM 652 O O . ASN A 1 91 ? 24.939 8.487 -33.430 1.00 75.38 91 ASN A O 1
ATOM 656 N N . GLY A 1 92 ? 26.115 6.722 -32.691 1.00 72.25 92 GLY A N 1
ATOM 657 C CA . GLY A 1 92 ? 26.750 7.379 -31.544 1.00 72.25 92 GLY A CA 1
ATOM 658 C C . GLY A 1 92 ? 26.247 6.851 -30.200 1.00 72.25 92 GLY A C 1
ATOM 659 O O . GLY A 1 92 ? 27.030 6.774 -29.256 1.00 72.25 92 GLY A O 1
ATOM 660 N N . THR A 1 93 ? 24.984 6.430 -30.132 1.00 75.31 93 THR A N 1
ATOM 661 C CA . THR A 1 93 ? 24.333 5.934 -28.907 1.00 75.31 93 THR A CA 1
ATOM 662 C C . THR A 1 93 ? 23.667 4.570 -29.070 1.00 75.31 93 THR A C 1
ATOM 664 O O . THR A 1 93 ? 23.374 3.924 -28.069 1.00 75.31 93 THR A O 1
ATOM 667 N N . ASP A 1 94 ? 23.410 4.137 -30.305 1.00 78.62 94 ASP A N 1
ATOM 668 C CA . ASP A 1 94 ? 22.700 2.899 -30.610 1.00 78.62 94 ASP A CA 1
ATOM 669 C C . ASP A 1 94 ? 23.237 2.228 -31.885 1.00 78.62 94 ASP A C 1
ATOM 671 O O . ASP A 1 94 ? 23.714 2.890 -32.817 1.00 78.62 94 ASP A O 1
ATOM 675 N N . LEU A 1 95 ? 23.136 0.898 -31.913 1.00 84.50 95 LEU A N 1
ATOM 676 C CA . LEU A 1 95 ? 23.377 0.061 -33.081 1.00 84.50 95 LEU A CA 1
ATOM 677 C C . LEU A 1 95 ? 22.033 -0.199 -33.762 1.00 84.50 95 LEU A C 1
ATOM 679 O O . LEU A 1 95 ? 21.148 -0.806 -33.168 1.00 84.50 95 LEU A O 1
ATOM 683 N N . GLU A 1 96 ? 21.888 0.209 -35.017 1.00 84.75 96 GLU A N 1
ATOM 684 C CA . GLU A 1 96 ? 20.623 0.130 -35.749 1.00 84.75 96 GLU A CA 1
ATOM 685 C C . GLU A 1 96 ? 20.782 -0.640 -37.064 1.00 84.75 96 GLU A C 1
ATOM 687 O O . GLU A 1 96 ? 21.817 -0.549 -37.726 1.00 84.75 96 GLU A O 1
ATOM 692 N N . VAL A 1 97 ? 19.729 -1.347 -37.481 1.00 85.62 97 VAL A N 1
ATOM 693 C CA . VAL A 1 97 ? 19.586 -1.927 -38.823 1.00 85.62 97 VAL A CA 1
ATOM 694 C C . VAL A 1 97 ? 18.550 -1.146 -39.625 1.00 85.62 97 VAL A C 1
ATOM 696 O O . VAL A 1 97 ? 17.484 -0.808 -39.114 1.00 85.62 97 VAL A O 1
ATOM 699 N N . TYR A 1 98 ? 18.820 -0.870 -40.895 1.00 82.00 98 TYR A N 1
ATOM 700 C CA . TYR A 1 98 ? 17.823 -0.299 -41.788 1.00 82.00 98 TYR A CA 1
ATOM 701 C C . TYR A 1 98 ? 16.870 -1.389 -42.283 1.00 82.00 98 TYR A C 1
ATOM 703 O O . TYR A 1 98 ? 17.288 -2.356 -42.926 1.00 82.00 98 TYR A O 1
ATOM 711 N N . LYS A 1 99 ? 15.578 -1.250 -41.991 1.00 80.69 99 LYS A N 1
ATOM 712 C CA . LYS A 1 99 ? 14.520 -2.183 -42.390 1.00 80.69 99 LYS A CA 1
ATOM 713 C C . LYS A 1 99 ? 13.244 -1.405 -42.702 1.00 80.69 99 LYS A C 1
ATOM 715 O O . LYS A 1 99 ? 12.825 -0.576 -41.907 1.00 80.69 99 LYS A O 1
ATOM 720 N N . ILE A 1 100 ? 12.607 -1.717 -43.837 1.00 81.38 100 ILE A N 1
ATOM 721 C CA . ILE A 1 100 ? 11.318 -1.132 -44.266 1.00 81.38 100 ILE A CA 1
ATOM 722 C C . ILE A 1 100 ? 11.354 0.405 -44.159 1.00 81.38 100 ILE A C 1
ATOM 724 O O . ILE A 1 100 ? 10.591 1.025 -43.427 1.00 81.38 100 ILE A O 1
ATOM 728 N N . ASN A 1 101 ? 12.297 1.023 -44.867 1.00 80.38 101 ASN A N 1
ATOM 729 C CA . ASN A 1 101 ? 12.474 2.475 -44.934 1.00 80.38 101 ASN A CA 1
ATOM 730 C C . ASN A 1 101 ? 12.754 3.202 -43.597 1.00 80.38 101 ASN A C 1
ATOM 732 O O . ASN A 1 101 ? 12.664 4.428 -43.543 1.00 80.38 101 ASN A O 1
ATOM 736 N N . ALA A 1 102 ? 13.122 2.490 -42.527 1.00 83.12 102 ALA A N 1
ATOM 737 C CA . ALA A 1 102 ? 13.437 3.076 -41.226 1.00 83.12 102 ALA A CA 1
ATOM 738 C C . ALA A 1 102 ? 14.672 2.429 -40.586 1.00 83.12 102 ALA A C 1
ATOM 740 O O . ALA A 1 102 ? 15.002 1.274 -40.854 1.00 83.12 102 ALA A O 1
ATOM 741 N N . TRP A 1 103 ? 15.347 3.173 -39.711 1.00 82.69 103 TRP A N 1
ATOM 742 C CA . TRP A 1 103 ? 16.384 2.629 -38.836 1.00 82.69 103 TRP A CA 1
ATOM 743 C C . TRP A 1 103 ? 15.733 2.017 -37.594 1.00 82.69 103 TRP A C 1
ATOM 745 O O . TRP A 1 103 ? 14.884 2.644 -36.965 1.00 82.69 103 TRP A O 1
ATOM 755 N N . VAL A 1 104 ? 16.105 0.779 -37.274 1.00 82.19 104 VAL A N 1
ATOM 756 C CA . VAL A 1 104 ? 15.551 -0.017 -36.176 1.00 82.19 104 VAL A CA 1
ATOM 757 C C . VAL A 1 104 ? 16.675 -0.376 -35.214 1.00 82.19 104 VAL A C 1
ATOM 759 O O . VAL A 1 104 ? 17.643 -1.016 -35.620 1.00 82.19 104 VAL A O 1
ATOM 762 N N . SER A 1 105 ? 16.529 0.003 -33.945 1.00 84.62 105 SER A N 1
ATOM 763 C CA . SER A 1 105 ? 17.459 -0.361 -32.870 1.00 84.62 105 SER A CA 1
ATOM 764 C C . SER A 1 105 ? 17.635 -1.877 -32.754 1.00 84.62 105 SER A C 1
ATOM 766 O O . SER A 1 105 ? 16.657 -2.625 -32.735 1.00 84.62 105 SER A O 1
ATOM 768 N N . LEU A 1 106 ? 18.883 -2.324 -32.629 1.00 78.31 106 LEU A N 1
ATOM 769 C CA . LEU A 1 106 ? 19.254 -3.700 -32.296 1.00 78.31 106 LEU A CA 1
ATOM 770 C C . LEU A 1 106 ? 19.590 -3.874 -30.809 1.00 78.31 106 LEU A C 1
ATOM 772 O O . LEU A 1 106 ? 19.686 -5.010 -30.350 1.00 78.31 106 LEU A O 1
ATOM 776 N N . THR A 1 107 ? 19.771 -2.783 -30.054 1.00 74.12 107 THR A N 1
ATOM 777 C CA . THR A 1 107 ? 20.162 -2.838 -28.631 1.00 74.12 107 THR A CA 1
ATOM 778 C C . THR A 1 107 ? 19.005 -2.608 -27.660 1.00 74.12 107 THR A C 1
ATOM 780 O O . THR A 1 107 ? 19.183 -2.725 -26.450 1.00 74.12 107 THR A O 1
ATOM 783 N N . GLY A 1 108 ? 17.788 -2.388 -28.167 1.00 64.25 108 GLY A N 1
ATOM 784 C CA . GLY A 1 108 ? 16.573 -2.606 -27.381 1.00 64.25 108 GLY A CA 1
ATOM 785 C C . GLY A 1 108 ? 16.218 -1.501 -26.385 1.00 64.25 108 GLY A C 1
ATOM 786 O O . GLY A 1 108 ? 15.465 -1.751 -25.451 1.00 64.25 108 GLY A O 1
ATOM 787 N N . THR A 1 109 ? 16.660 -0.262 -26.594 1.00 53.72 109 THR A N 1
ATOM 788 C CA . THR A 1 109 ? 16.120 0.902 -25.857 1.00 53.72 109 THR A CA 1
ATOM 789 C C . THR A 1 109 ? 14.836 1.466 -26.481 1.00 53.72 109 THR A C 1
ATOM 791 O O . THR A 1 109 ? 14.318 2.487 -26.039 1.00 53.72 109 THR A O 1
ATOM 794 N N . GLY A 1 110 ? 14.277 0.755 -27.466 1.00 58.75 110 GLY A N 1
ATOM 795 C CA . GLY A 1 110 ? 12.932 0.942 -28.012 1.00 58.75 110 GLY A CA 1
ATOM 796 C C . GLY A 1 110 ? 11.929 -0.123 -27.555 1.00 58.75 110 GLY A C 1
ATOM 797 O O . GLY A 1 110 ? 11.025 -0.455 -28.318 1.00 58.75 110 GLY A O 1
ATOM 798 N N . ALA A 1 111 ? 12.082 -0.707 -26.359 1.00 61.88 111 ALA A N 1
ATOM 799 C CA . ALA A 1 111 ? 10.991 -1.471 -25.755 1.00 61.88 111 ALA A CA 1
ATOM 800 C C . ALA A 1 111 ? 9.778 -0.539 -25.632 1.00 61.88 111 ALA A C 1
ATOM 802 O O . ALA A 1 111 ? 9.850 0.484 -24.949 1.00 61.88 111 ALA A O 1
ATOM 803 N N . ALA A 1 112 ? 8.690 -0.845 -26.345 1.00 76.69 112 ALA A N 1
ATOM 804 C CA . ALA A 1 112 ? 7.475 -0.040 -26.300 1.00 76.69 112 ALA A CA 1
ATOM 805 C C . ALA A 1 112 ? 7.054 0.198 -24.840 1.00 76.69 112 ALA A C 1
ATOM 807 O O . ALA A 1 112 ? 7.216 -0.687 -23.998 1.00 76.69 112 ALA A O 1
ATOM 808 N N . ALA A 1 113 ? 6.517 1.383 -24.535 1.00 85.12 113 ALA A N 1
ATOM 809 C CA . ALA A 1 113 ? 5.997 1.648 -23.199 1.00 85.12 113 ALA A CA 1
ATOM 810 C C . ALA A 1 113 ? 4.878 0.651 -22.868 1.00 85.12 113 ALA A C 1
ATOM 812 O O . ALA A 1 113 ? 4.028 0.376 -23.718 1.00 85.12 113 ALA A O 1
ATOM 813 N N . CYS A 1 114 ? 4.860 0.121 -21.644 1.00 91.62 114 CYS A N 1
ATOM 814 C CA . CYS A 1 114 ? 3.767 -0.746 -21.214 1.00 91.62 114 CYS A CA 1
ATOM 815 C C . CYS A 1 114 ? 2.448 0.038 -21.240 1.00 91.62 114 CYS A C 1
ATOM 817 O O . CYS A 1 114 ? 2.332 1.096 -20.614 1.00 91.62 114 CYS A O 1
ATOM 819 N N . THR A 1 115 ? 1.462 -0.468 -21.982 1.00 93.19 115 THR A N 1
ATOM 820 C CA . THR A 1 115 ? 0.157 0.189 -22.171 1.00 93.19 115 THR A CA 1
ATOM 821 C C . THR A 1 115 ? -0.940 -0.426 -21.314 1.00 93.19 115 THR A C 1
ATOM 823 O O . THR A 1 115 ? -1.954 0.222 -21.065 1.00 93.19 115 THR A O 1
ATOM 826 N N . SER A 1 116 ? -0.739 -1.656 -20.839 1.00 93.81 116 SER A N 1
ATOM 827 C CA . SER A 1 116 ? -1.667 -2.360 -19.961 1.00 93.81 116 SER A CA 1
ATOM 828 C C . SER A 1 116 ? -0.922 -3.037 -18.818 1.00 93.81 116 SER A C 1
ATOM 830 O O . SER A 1 116 ? 0.218 -3.479 -18.977 1.00 93.81 116 SER A O 1
ATOM 832 N N . PHE A 1 117 ? -1.591 -3.113 -17.671 1.00 95.75 117 PHE A N 1
ATOM 833 C CA . PHE A 1 117 ? -1.059 -3.664 -16.435 1.00 95.75 117 PHE A CA 1
ATOM 834 C C . PHE A 1 117 ? -2.123 -4.522 -15.756 1.00 95.75 117 PHE A C 1
ATOM 836 O O . PHE A 1 117 ? -3.272 -4.101 -15.607 1.00 95.75 117 PHE A O 1
ATOM 843 N N . THR A 1 118 ? -1.719 -5.698 -15.293 1.00 96.44 118 THR A N 1
ATOM 844 C CA . THR A 1 118 ? -2.497 -6.489 -14.339 1.00 96.44 118 THR A CA 1
ATOM 845 C C . THR A 1 118 ? -1.988 -6.178 -12.942 1.00 96.44 118 THR A C 1
ATOM 847 O O . THR A 1 118 ? -0.789 -5.980 -12.739 1.00 96.44 118 THR A O 1
ATOM 850 N N . TYR A 1 119 ? -2.894 -6.117 -11.972 1.00 97.50 119 TYR A N 1
ATOM 851 C CA . TYR A 1 119 ? -2.572 -5.707 -10.611 1.00 97.50 119 TYR A CA 1
ATOM 852 C C . TYR A 1 119 ? -2.914 -6.790 -9.587 1.00 97.50 119 TYR A C 1
ATOM 854 O O . TYR A 1 119 ? -3.761 -7.649 -9.836 1.00 97.50 119 TYR A O 1
ATOM 862 N N . SER A 1 120 ? -2.295 -6.709 -8.408 1.00 97.81 120 SER A N 1
ATOM 863 C CA . SER A 1 120 ? -2.780 -7.397 -7.210 1.00 97.81 120 SER A CA 1
ATOM 864 C C . SER A 1 120 ? -4.111 -6.803 -6.726 1.00 97.81 120 SER A C 1
ATOM 866 O O . SER A 1 120 ? -4.534 -5.726 -7.165 1.00 97.81 120 SER A O 1
ATOM 868 N N . ALA A 1 121 ? -4.744 -7.464 -5.750 1.00 97.31 121 ALA A N 1
ATOM 869 C CA . ALA A 1 121 ? -5.756 -6.809 -4.926 1.00 97.31 121 ALA A CA 1
ATOM 870 C C . ALA A 1 121 ? -5.161 -5.565 -4.235 1.00 97.31 121 ALA A C 1
ATOM 872 O O . ALA A 1 121 ? -3.948 -5.494 -4.000 1.00 97.31 121 ALA A O 1
ATOM 873 N N . TRP A 1 122 ? -6.014 -4.586 -3.932 1.00 97.50 122 TRP A N 1
ATOM 874 C CA . TRP A 1 122 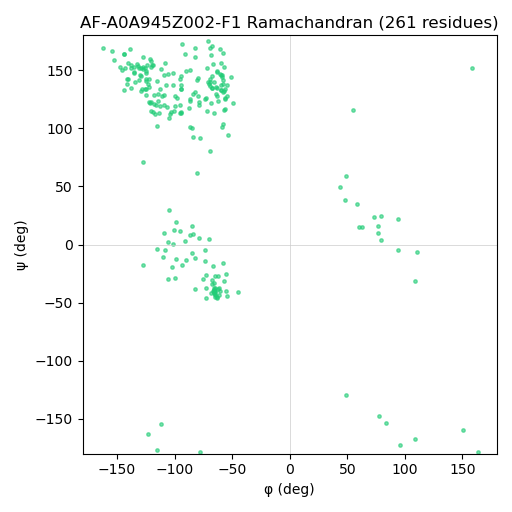? -5.640 -3.456 -3.084 1.00 97.50 122 TRP A CA 1
ATOM 875 C C . TRP A 1 122 ? -5.359 -3.938 -1.659 1.00 97.50 122 TRP A C 1
ATOM 877 O O . TRP A 1 122 ? -6.070 -4.806 -1.154 1.00 97.50 122 TRP A O 1
ATOM 887 N N . GLY A 1 123 ? -4.324 -3.384 -1.028 1.00 95.75 123 GLY A N 1
ATOM 888 C CA . GLY A 1 123 ? -4.091 -3.557 0.403 1.00 95.75 123 GLY A CA 1
ATOM 889 C C . GLY A 1 123 ? -5.107 -2.790 1.254 1.00 95.75 123 GLY A C 1
ATOM 890 O O . GLY A 1 123 ? -5.919 -2.027 0.736 1.00 95.75 123 GLY A O 1
ATOM 891 N N . GLU A 1 124 ? -5.024 -2.972 2.571 1.00 93.94 124 GLU A N 1
ATOM 892 C CA . GLU A 1 124 ? -5.847 -2.239 3.537 1.00 93.94 124 GLU A CA 1
ATOM 893 C C . GLU A 1 124 ? -5.645 -0.723 3.427 1.00 93.94 124 GLU A C 1
ATOM 895 O O . GLU A 1 124 ? -4.523 -0.235 3.225 1.00 93.94 124 GLU A O 1
ATOM 900 N N . CYS A 1 125 ? -6.727 0.028 3.635 1.00 96.06 125 CYS A N 1
ATOM 901 C CA . CYS A 1 125 ? -6.651 1.479 3.693 1.00 96.06 125 CYS A CA 1
ATOM 902 C C . CYS A 1 125 ? -5.808 1.916 4.894 1.00 96.06 125 CYS A C 1
ATOM 904 O O . CYS A 1 125 ? -6.023 1.463 6.016 1.00 96.06 125 CYS A O 1
ATOM 906 N N . GLN A 1 126 ? -4.842 2.797 4.662 1.00 94.50 126 GLN A N 1
ATOM 907 C CA . GLN A 1 126 ? -3.960 3.320 5.699 1.00 94.50 126 GLN A CA 1
ATOM 908 C C . GLN A 1 126 ? -4.533 4.605 6.311 1.00 94.50 126 GLN A C 1
ATOM 910 O O . GLN A 1 126 ? -5.382 5.273 5.720 1.00 94.50 126 GLN A O 1
ATOM 915 N N . VAL A 1 127 ? -4.008 5.005 7.474 1.00 93.69 127 VAL A N 1
ATOM 916 C CA . VAL A 1 127 ? -4.416 6.224 8.208 1.00 93.69 127 VAL A CA 1
ATOM 917 C C . VAL A 1 127 ? -4.319 7.513 7.379 1.00 93.69 127 VAL A C 1
ATOM 919 O O . VAL A 1 127 ? -5.055 8.465 7.615 1.00 93.69 127 VAL A O 1
ATOM 922 N N . ASN A 1 128 ? -3.448 7.547 6.369 1.00 94.69 128 ASN A N 1
ATOM 923 C CA . ASN A 1 128 ? -3.317 8.677 5.446 1.00 94.69 128 ASN A CA 1
ATOM 924 C C . ASN A 1 128 ? -4.402 8.712 4.345 1.00 94.69 128 ASN A C 1
ATOM 926 O O . ASN A 1 128 ? -4.310 9.533 3.434 1.00 94.69 128 ASN A O 1
ATOM 930 N N . GLY A 1 129 ? -5.397 7.820 4.397 1.00 95.69 129 GLY A N 1
ATOM 931 C CA . GLY A 1 129 ? -6.480 7.739 3.417 1.00 95.69 129 GLY A CA 1
ATOM 932 C C . GLY A 1 129 ? -6.048 7.154 2.074 1.00 95.69 129 GLY A C 1
ATOM 933 O O . GLY A 1 129 ? -6.671 7.449 1.053 1.00 95.69 129 GLY A O 1
ATOM 934 N N . THR A 1 130 ? -4.973 6.360 2.047 1.00 97.12 130 THR A N 1
ATOM 935 C CA . THR A 1 130 ? -4.490 5.714 0.820 1.00 97.12 130 THR A CA 1
ATOM 936 C C . THR A 1 130 ? -4.303 4.218 0.985 1.00 97.12 130 THR A C 1
ATOM 938 O O . THR A 1 130 ? -4.017 3.720 2.072 1.00 97.12 130 THR A O 1
ATOM 941 N N . GLN A 1 131 ? -4.456 3.508 -0.126 1.00 98.06 131 GLN A N 1
ATOM 942 C CA . GLN A 1 131 ? -4.134 2.093 -0.244 1.00 98.06 131 GLN A CA 1
ATOM 943 C C . GLN A 1 131 ? -3.241 1.866 -1.457 1.00 98.06 131 GLN A C 1
ATOM 945 O O . GLN A 1 131 ? -3.289 2.619 -2.437 1.00 98.06 131 GLN A O 1
ATOM 950 N N . THR A 1 132 ? -2.419 0.825 -1.376 1.00 97.50 132 THR A N 1
ATOM 951 C CA . THR A 1 132 ? -1.431 0.483 -2.399 1.00 97.50 132 THR A CA 1
ATOM 952 C C . THR A 1 132 ? -1.689 -0.901 -2.978 1.00 97.50 132 THR A C 1
ATOM 954 O O . THR A 1 132 ? -2.309 -1.762 -2.350 1.00 97.50 132 THR A O 1
ATOM 957 N N . ARG A 1 133 ? -1.234 -1.105 -4.213 1.00 98.00 133 ARG A N 1
ATOM 958 C CA . ARG A 1 133 ? -1.201 -2.405 -4.893 1.00 98.00 133 ARG A CA 1
ATOM 959 C C . ARG A 1 133 ? 0.040 -2.500 -5.766 1.00 98.00 133 ARG A C 1
ATOM 961 O O . ARG A 1 133 ? 0.642 -1.482 -6.109 1.00 98.00 133 ARG A O 1
ATOM 968 N N . THR A 1 134 ? 0.390 -3.710 -6.178 1.00 96.75 134 THR A N 1
ATOM 969 C CA . THR A 1 134 ? 1.529 -3.948 -7.069 1.00 96.75 134 THR A CA 1
ATOM 970 C C . THR A 1 134 ? 1.067 -4.343 -8.468 1.00 96.75 134 THR A C 1
ATOM 972 O O . THR A 1 134 ? -0.050 -4.826 -8.666 1.00 96.75 134 THR A O 1
ATOM 975 N N . VAL A 1 135 ? 1.930 -4.105 -9.456 1.00 96.81 135 VAL A N 1
ATOM 976 C CA . VAL A 1 135 ? 1.769 -4.638 -10.814 1.00 96.81 135 VAL A CA 1
ATOM 977 C C . VAL A 1 135 ? 2.248 -6.088 -10.808 1.00 96.81 135 VAL A C 1
ATOM 979 O O . VAL A 1 135 ? 3.360 -6.363 -10.363 1.00 96.81 135 VAL A O 1
ATOM 982 N N . THR A 1 136 ? 1.417 -7.007 -11.290 1.00 95.88 136 THR A N 1
ATOM 983 C CA . THR A 1 136 ? 1.732 -8.441 -11.388 1.00 95.88 136 THR A CA 1
ATOM 984 C C . THR A 1 136 ? 2.150 -8.850 -12.798 1.00 95.88 136 THR A C 1
ATOM 986 O O . THR A 1 136 ? 2.951 -9.768 -12.949 1.00 95.88 136 THR A O 1
ATOM 989 N N . SER A 1 137 ? 1.659 -8.159 -13.829 1.00 93.88 137 SER A N 1
ATOM 990 C CA . SER A 1 137 ? 2.124 -8.311 -15.210 1.00 93.88 137 SER A CA 1
ATOM 991 C C . SER A 1 137 ? 1.911 -7.030 -16.016 1.00 93.88 137 SER A C 1
ATOM 993 O O . SER A 1 137 ? 1.068 -6.199 -15.667 1.00 93.88 137 SER A O 1
ATOM 995 N N . SER A 1 138 ? 2.669 -6.886 -17.103 1.00 94.25 138 SER A N 1
ATOM 996 C CA . SER A 1 138 ? 2.619 -5.739 -18.014 1.00 94.25 138 SER A CA 1
ATOM 997 C C . SER A 1 138 ? 2.547 -6.220 -19.461 1.00 94.25 138 SER A C 1
ATOM 999 O O . SER A 1 138 ? 2.999 -7.320 -19.771 1.00 94.25 138 SER A O 1
ATOM 1001 N N . THR A 1 139 ? 1.979 -5.413 -20.352 1.00 89.88 139 THR A N 1
ATOM 1002 C CA . THR A 1 139 ? 1.815 -5.765 -21.772 1.00 89.88 139 THR A CA 1
ATOM 1003 C C . THR A 1 139 ? 2.090 -4.543 -22.653 1.00 89.88 139 THR A C 1
ATOM 1005 O O . THR A 1 139 ? 1.673 -3.439 -22.271 1.00 89.88 139 THR A O 1
ATOM 1008 N N . PRO A 1 140 ? 2.735 -4.698 -23.833 1.00 88.94 140 PRO A N 1
ATOM 1009 C CA . PRO A 1 140 ? 3.219 -5.939 -24.491 1.00 88.94 140 PRO A CA 1
ATOM 1010 C C . PRO A 1 140 ? 4.394 -6.664 -23.808 1.00 88.94 140 PRO A C 1
ATOM 1012 O O . PRO A 1 140 ? 5.090 -6.070 -22.994 1.00 88.94 140 PRO A O 1
ATOM 1015 N N . ASP A 1 141 ? 4.643 -7.932 -24.153 1.00 82.50 141 ASP A N 1
ATOM 1016 C CA . ASP A 1 141 ? 5.797 -8.681 -23.630 1.00 82.50 141 ASP A CA 1
ATOM 1017 C C . ASP A 1 141 ? 7.115 -7.968 -23.964 1.00 82.50 141 ASP A C 1
ATOM 1019 O O . ASP A 1 141 ? 7.349 -7.552 -25.099 1.00 82.50 141 ASP A O 1
ATOM 1023 N N . GLY A 1 142 ? 7.980 -7.811 -22.960 1.00 76.31 142 GLY A N 1
ATOM 1024 C CA . GLY A 1 142 ? 9.241 -7.080 -23.099 1.00 76.31 142 GLY A CA 1
ATOM 1025 C C . GLY A 1 142 ? 9.104 -5.553 -23.101 1.00 76.31 142 GLY A C 1
ATOM 1026 O O . GLY A 1 142 ? 10.089 -4.874 -23.380 1.00 76.31 142 GLY A O 1
ATOM 1027 N N . CYS A 1 143 ? 7.925 -4.999 -22.789 1.00 85.56 143 CYS A N 1
ATOM 1028 C CA . CYS A 1 143 ? 7.746 -3.562 -22.580 1.00 85.56 143 CYS A CA 1
ATOM 1029 C C . CYS A 1 143 ? 8.490 -3.060 -21.331 1.00 85.56 143 CYS A C 1
ATOM 1031 O O . CYS A 1 143 ? 8.712 -3.804 -20.373 1.00 85.56 143 CYS A O 1
ATOM 1033 N N . ALA A 1 144 ? 8.825 -1.769 -21.313 1.00 84.88 144 ALA A N 1
ATOM 1034 C CA . ALA A 1 144 ? 9.402 -1.098 -20.149 1.00 84.88 144 ALA A CA 1
ATOM 1035 C C . ALA A 1 144 ? 8.725 0.261 -19.909 1.00 84.88 144 ALA A C 1
ATOM 1037 O O . ALA A 1 144 ? 8.288 0.925 -20.844 1.00 84.88 144 ALA A O 1
ATOM 1038 N N . GLY A 1 145 ? 8.630 0.701 -18.652 1.00 85.19 145 GLY A N 1
ATOM 1039 C CA . GLY A 1 145 ? 8.018 1.989 -18.295 1.00 85.19 145 GLY A CA 1
ATOM 1040 C C . GLY A 1 145 ? 6.481 1.989 -18.302 1.00 85.19 145 GLY A C 1
ATOM 1041 O O . GLY A 1 145 ? 5.847 0.993 -17.963 1.00 85.19 145 GLY A O 1
ATOM 1042 N N . GLY A 1 146 ? 5.885 3.134 -18.651 1.00 88.00 146 GLY A N 1
ATOM 1043 C CA . GLY A 1 146 ? 4.440 3.399 -18.570 1.00 88.00 146 GLY A CA 1
ATOM 1044 C C . GLY A 1 146 ? 4.022 4.115 -17.276 1.00 88.00 146 GLY A C 1
ATOM 1045 O O . GLY A 1 146 ? 4.871 4.567 -16.511 1.00 88.00 146 GLY A O 1
ATOM 1046 N N . ASN A 1 147 ? 2.710 4.254 -17.047 1.00 91.44 147 ASN A N 1
ATOM 1047 C CA . ASN A 1 147 ? 2.158 4.966 -15.882 1.00 91.44 147 ASN A CA 1
ATOM 1048 C C . ASN A 1 147 ? 1.135 4.103 -15.110 1.00 91.44 147 ASN A C 1
ATOM 1050 O O . ASN A 1 147 ? -0.074 4.332 -15.214 1.00 91.44 147 ASN A O 1
ATOM 1054 N N . PRO A 1 148 ? 1.581 3.055 -14.394 1.00 95.38 148 PRO A N 1
ATOM 1055 C CA . PRO A 1 148 ? 0.683 2.181 -13.651 1.00 95.38 148 PRO A CA 1
ATOM 1056 C C . PRO A 1 148 ? 0.079 2.890 -12.431 1.00 95.38 148 PRO A C 1
ATOM 1058 O O . PRO A 1 148 ? 0.777 3.544 -11.660 1.00 95.38 148 PRO A O 1
ATOM 1061 N N . VAL A 1 149 ? -1.219 2.681 -12.193 1.00 95.38 149 VAL A N 1
ATOM 1062 C CA . VAL A 1 149 ? -1.893 3.174 -10.982 1.00 95.38 149 VAL A CA 1
ATOM 1063 C C . VAL A 1 149 ? -1.705 2.172 -9.844 1.00 95.38 149 VAL A C 1
ATOM 1065 O O . VAL A 1 149 ? -2.401 1.152 -9.774 1.00 95.38 149 VAL A O 1
ATOM 1068 N N . THR A 1 150 ? -0.758 2.466 -8.956 1.00 96.88 150 THR A N 1
ATOM 1069 C CA . THR A 1 150 ? -0.389 1.634 -7.793 1.00 96.88 150 THR A CA 1
ATOM 1070 C C . THR A 1 150 ? -0.826 2.218 -6.453 1.00 96.88 150 THR A C 1
ATOM 1072 O O . THR A 1 150 ? -0.712 1.545 -5.431 1.00 96.88 150 THR A O 1
ATOM 1075 N N . THR A 1 151 ? -1.384 3.428 -6.464 1.00 97.31 151 THR A N 1
ATOM 1076 C CA . THR A 1 151 ? -1.897 4.124 -5.282 1.00 97.31 151 THR A CA 1
ATOM 1077 C C . THR A 1 151 ? -3.256 4.724 -5.604 1.00 97.31 151 THR A C 1
ATOM 1079 O O . THR A 1 151 ? -3.448 5.278 -6.687 1.00 97.31 151 THR A O 1
ATOM 1082 N N . GLN A 1 152 ? -4.191 4.643 -4.660 1.00 97.31 152 GLN A N 1
ATOM 1083 C CA . GLN A 1 152 ? -5.457 5.366 -4.739 1.00 97.31 152 GLN A CA 1
ATOM 1084 C C . GLN A 1 152 ? -5.920 5.842 -3.361 1.00 97.31 152 GLN A C 1
ATOM 1086 O O . GLN A 1 152 ? -5.455 5.347 -2.331 1.00 97.31 152 GLN A O 1
ATOM 1091 N N . SER A 1 153 ? -6.864 6.783 -3.357 1.00 96.88 153 SER A N 1
ATOM 1092 C CA . SER A 1 153 ? -7.572 7.189 -2.148 1.00 96.88 153 SER A CA 1
ATOM 1093 C C . SER A 1 153 ? -8.556 6.111 -1.681 1.00 96.88 153 SER A C 1
ATOM 1095 O O . SER A 1 153 ? -9.079 5.315 -2.469 1.00 96.88 153 SER A O 1
ATOM 1097 N N . CYS A 1 154 ? -8.795 6.081 -0.376 1.00 96.50 154 CYS A N 1
ATOM 1098 C CA . CYS A 1 154 ? -9.738 5.190 0.291 1.00 96.50 154 CYS A CA 1
ATOM 1099 C C . CYS A 1 154 ? -10.218 5.815 1.610 1.00 96.50 154 CYS A C 1
ATOM 1101 O O . CYS A 1 154 ? -9.641 6.785 2.105 1.00 96.50 154 CYS A O 1
ATOM 1103 N N . THR A 1 155 ? -11.285 5.260 2.188 1.00 95.75 155 THR A N 1
ATOM 1104 C CA . THR A 1 155 ? -11.783 5.664 3.508 1.00 95.75 155 THR A CA 1
ATOM 1105 C C . THR A 1 155 ? -11.197 4.748 4.574 1.00 95.75 155 THR A C 1
ATOM 1107 O O . THR A 1 155 ? -11.495 3.557 4.599 1.00 95.75 155 THR A O 1
ATOM 1110 N N . TYR A 1 156 ? -10.367 5.306 5.455 1.00 95.06 156 TYR A N 1
ATOM 1111 C CA . TYR A 1 156 ? -9.804 4.566 6.580 1.00 95.06 156 TYR A CA 1
ATOM 1112 C C . TYR A 1 156 ? -10.868 4.329 7.656 1.00 95.06 156 TYR A C 1
ATOM 1114 O O . TYR A 1 156 ? -11.473 5.279 8.155 1.00 95.06 156 TYR A O 1
ATOM 1122 N N . THR A 1 157 ? -11.073 3.068 8.036 1.00 92.12 157 THR A N 1
ATOM 1123 C CA . THR A 1 157 ? -11.897 2.684 9.187 1.00 92.12 157 THR A CA 1
ATOM 1124 C C . THR A 1 157 ? -10.991 2.269 10.337 1.00 92.12 157 THR A C 1
ATOM 1126 O O . THR A 1 157 ? -10.358 1.216 10.284 1.00 92.12 157 THR A O 1
ATOM 1129 N N . GLU A 1 158 ? -10.926 3.091 11.383 1.00 91.88 158 GLU A N 1
ATOM 1130 C CA . GLU A 1 158 ? -10.097 2.803 12.553 1.00 91.88 158 GLU A CA 1
ATOM 1131 C C . GLU A 1 158 ? -10.578 1.521 13.269 1.00 91.88 158 GLU A C 1
ATOM 1133 O O . GLU A 1 158 ? -11.760 1.425 13.615 1.00 91.88 158 GLU A O 1
ATOM 1138 N N . PRO A 1 159 ? -9.700 0.538 13.538 1.00 92.00 159 PRO A N 1
ATOM 1139 C CA . PRO A 1 159 ? -10.077 -0.675 14.258 1.00 92.00 159 PRO A CA 1
ATOM 1140 C C . PRO A 1 159 ? -10.651 -0.395 15.656 1.00 92.00 159 PRO A C 1
ATOM 1142 O O . PRO A 1 159 ? -10.138 0.447 16.395 1.00 92.00 159 PRO A O 1
ATOM 1145 N N . LEU A 1 160 ? -11.671 -1.160 16.066 1.00 92.19 160 LEU A N 1
ATOM 1146 C CA . LEU A 1 160 ? -12.369 -0.968 17.351 1.00 92.19 160 LEU A CA 1
ATOM 1147 C C . LEU A 1 160 ? -11.445 -1.034 18.577 1.00 92.19 160 LEU A C 1
ATOM 1149 O O . LEU A 1 160 ? -11.685 -0.336 19.561 1.00 92.19 160 LEU A O 1
ATOM 1153 N N . TYR A 1 161 ? -10.367 -1.824 18.525 1.00 94.75 161 TYR A N 1
ATOM 1154 C CA . TYR A 1 161 ? -9.409 -1.898 19.630 1.00 94.75 161 TYR A CA 1
ATOM 1155 C C . TYR A 1 161 ? -8.623 -0.589 19.818 1.00 94.75 161 TYR A C 1
ATOM 1157 O O . TYR A 1 161 ? -8.341 -0.221 20.957 1.00 94.75 161 TYR A O 1
ATOM 1165 N N . ILE A 1 162 ? -8.313 0.133 18.730 1.00 94.56 162 ILE A N 1
ATOM 1166 C CA . ILE A 1 162 ? -7.661 1.449 18.802 1.00 94.56 162 ILE A CA 1
ATOM 1167 C C . ILE A 1 162 ? -8.668 2.481 19.305 1.00 94.56 162 ILE A C 1
ATOM 1169 O O . ILE A 1 162 ? -8.371 3.210 20.247 1.00 94.56 162 ILE A O 1
ATOM 1173 N N . GLN A 1 163 ? -9.892 2.474 18.764 1.00 95.44 163 GLN A N 1
ATOM 1174 C CA . GLN A 1 163 ? -10.957 3.363 19.238 1.00 95.44 163 GLN A CA 1
ATOM 1175 C C . GLN A 1 163 ? -11.199 3.206 20.747 1.00 95.44 163 GLN A C 1
ATOM 1177 O O . GLN A 1 163 ? -11.380 4.199 21.446 1.00 95.44 163 GLN A O 1
ATOM 1182 N N . CYS A 1 164 ? -11.166 1.969 21.252 1.00 96.31 164 CYS A N 1
ATOM 1183 C CA . CYS A 1 164 ? -11.274 1.662 22.675 1.00 96.31 164 CYS A CA 1
ATOM 1184 C C . CYS A 1 164 ? -10.088 2.206 23.488 1.00 96.31 164 CYS A C 1
ATOM 1186 O O . CYS A 1 164 ? -10.284 2.826 24.532 1.00 96.31 164 CYS A O 1
ATOM 1188 N N . ALA A 1 165 ? -8.858 2.021 23.004 1.00 96.19 165 ALA A N 1
ATOM 1189 C CA . ALA A 1 165 ? -7.667 2.546 23.669 1.00 96.19 165 ALA A CA 1
ATOM 1190 C C . ALA A 1 165 ? -7.670 4.086 23.736 1.00 96.19 165 ALA A C 1
ATOM 1192 O O . ALA A 1 165 ? -7.316 4.652 24.768 1.00 96.19 165 ALA A O 1
ATOM 1193 N N . ASN A 1 166 ? -8.143 4.766 22.683 1.00 95.19 166 ASN A N 1
ATOM 1194 C CA . ASN A 1 166 ? -8.221 6.231 22.615 1.00 95.19 166 ASN A CA 1
ATOM 1195 C C . ASN A 1 166 ? -9.149 6.838 23.681 1.00 95.19 166 ASN A C 1
ATOM 1197 O O . ASN A 1 166 ? -8.939 7.972 24.104 1.00 95.19 166 ASN A O 1
ATOM 1201 N N . ILE A 1 167 ? -10.157 6.088 24.137 1.00 94.94 167 ILE A N 1
ATOM 1202 C CA . ILE A 1 167 ? -11.052 6.495 25.233 1.00 94.94 167 ILE A CA 1
ATOM 1203 C C . ILE A 1 167 ? -10.612 5.947 26.602 1.00 94.94 167 ILE A C 1
ATOM 1205 O O . ILE A 1 167 ? -11.373 6.012 27.565 1.00 94.94 167 ILE A O 1
ATOM 1209 N N . GLY A 1 168 ? -9.394 5.404 26.702 1.00 95.44 168 GLY A N 1
ATOM 1210 C CA . GLY A 1 168 ? -8.825 4.868 27.942 1.00 95.44 168 GLY A CA 1
ATOM 1211 C C . GLY A 1 168 ? -9.360 3.493 28.345 1.00 95.44 168 GLY A C 1
ATOM 1212 O O . GLY A 1 168 ? -9.206 3.095 29.499 1.00 95.44 168 GLY A O 1
ATOM 1213 N N . GLY A 1 169 ? -10.008 2.776 27.425 1.00 95.88 169 GLY A N 1
ATOM 1214 C CA . GLY A 1 169 ? -10.580 1.461 27.679 1.00 95.88 169 GLY A CA 1
ATOM 1215 C C . GLY A 1 169 ? -9.658 0.296 27.320 1.00 95.88 169 GLY A C 1
ATOM 1216 O O . GLY A 1 169 ? -8.600 0.446 26.711 1.00 95.88 169 GLY A O 1
ATOM 1217 N N . SER A 1 170 ? -10.100 -0.907 27.682 1.00 96.88 170 SER A N 1
ATOM 1218 C CA . SER A 1 170 ? -9.422 -2.172 27.392 1.00 96.88 170 SER A CA 1
ATOM 1219 C C . SER A 1 170 ? -10.309 -3.067 26.526 1.00 96.88 170 SER A C 1
ATOM 1221 O O . SER A 1 170 ? -11.373 -3.507 26.962 1.00 96.88 170 SER A O 1
ATOM 1223 N N . TRP A 1 171 ? -9.882 -3.325 25.287 1.00 97.62 171 TRP A N 1
ATOM 1224 C CA . TRP A 1 171 ? -10.647 -4.111 24.316 1.00 97.62 171 TRP A CA 1
ATOM 1225 C C . TRP A 1 171 ? -10.475 -5.617 24.522 1.00 97.62 171 TRP A C 1
ATOM 1227 O O . TRP A 1 171 ? -9.351 -6.116 24.574 1.00 97.62 171 TRP A O 1
ATOM 1237 N N . ILE A 1 172 ? -11.588 -6.351 24.555 1.00 96.94 172 ILE A N 1
ATOM 1238 C CA . ILE A 1 172 ? -11.614 -7.815 24.595 1.00 96.94 172 ILE A CA 1
ATOM 1239 C C . ILE A 1 172 ? -12.251 -8.334 23.304 1.00 96.94 172 ILE A C 1
ATOM 1241 O O . ILE A 1 172 ? -13.472 -8.336 23.143 1.00 96.94 172 ILE A O 1
ATOM 1245 N N . ALA A 1 173 ? -11.409 -8.798 22.375 1.00 95.31 173 ALA A N 1
ATOM 1246 C CA . ALA A 1 173 ? -11.832 -9.196 21.031 1.00 95.31 173 ALA A CA 1
ATOM 1247 C C . ALA A 1 173 ? -12.842 -10.354 21.021 1.00 95.31 173 ALA A C 1
ATOM 1249 O O . ALA A 1 173 ? -13.781 -10.330 20.234 1.00 95.31 173 ALA A O 1
ATOM 1250 N N . SER A 1 174 ? -12.698 -11.327 21.926 1.00 95.62 174 SER A N 1
ATOM 1251 C CA . SER A 1 174 ? -13.625 -12.463 22.041 1.00 95.62 174 SER A CA 1
ATOM 1252 C C . SER A 1 174 ? -15.030 -12.070 22.504 1.00 95.62 174 SER A C 1
ATOM 1254 O O . SER A 1 174 ? -15.965 -12.843 22.321 1.00 95.62 174 SER A O 1
ATOM 1256 N N . GLN A 1 175 ? -15.183 -10.888 23.104 1.00 95.94 175 GLN A N 1
ATOM 1257 C CA . GLN A 1 175 ? -16.453 -10.379 23.627 1.00 95.94 175 GLN A CA 1
ATOM 1258 C C . GLN A 1 175 ? -16.997 -9.198 22.810 1.00 95.94 175 GLN A C 1
ATOM 1260 O O . GLN A 1 175 ? -18.130 -8.776 23.028 1.00 95.94 175 GLN A O 1
ATOM 1265 N N . GLY A 1 176 ? -16.196 -8.631 21.899 1.00 95.75 176 GLY A N 1
ATOM 1266 C CA . GLY A 1 176 ? -16.556 -7.409 21.176 1.00 95.75 176 GLY A CA 1
ATOM 1267 C C . GLY A 1 176 ? -16.838 -6.228 22.113 1.00 95.75 176 GLY A C 1
ATOM 1268 O O . GLY A 1 176 ? -17.754 -5.445 21.858 1.00 95.75 176 GLY A O 1
ATOM 1269 N N . ALA A 1 177 ? -16.113 -6.144 23.235 1.00 97.06 177 ALA A N 1
ATOM 1270 C CA . ALA A 1 177 ? -16.375 -5.188 24.306 1.00 97.06 177 ALA A CA 1
ATOM 1271 C C . ALA A 1 177 ? -15.132 -4.356 24.656 1.00 97.06 177 ALA A C 1
ATOM 1273 O O . ALA A 1 177 ? -14.041 -4.891 24.859 1.00 97.06 177 ALA A O 1
ATOM 1274 N N . CYS A 1 178 ? -15.325 -3.043 24.775 1.00 98.00 178 CYS A N 1
ATOM 1275 C CA . CYS A 1 178 ? -14.381 -2.096 25.350 1.00 98.00 178 CYS A CA 1
ATOM 1276 C C . CYS A 1 178 ? -14.723 -1.860 26.821 1.00 98.00 178 CYS A C 1
ATOM 1278 O O . CYS A 1 178 ? -15.775 -1.300 27.122 1.00 98.00 178 CYS A O 1
ATOM 1280 N N . TYR A 1 179 ? -13.853 -2.282 27.731 1.00 97.81 179 TYR A N 1
ATOM 1281 C CA . TYR A 1 179 ? -14.054 -2.081 29.162 1.00 97.81 179 TYR A CA 1
ATOM 1282 C C . TYR A 1 179 ? -13.517 -0.740 29.618 1.00 97.81 179 TYR A C 1
ATOM 1284 O O . TYR A 1 179 ? -12.343 -0.439 29.404 1.00 97.81 179 TYR A O 1
ATOM 1292 N N . LEU A 1 180 ? -14.381 0.035 30.263 1.00 97.25 180 LEU A N 1
ATOM 1293 C CA . LEU A 1 180 ? -14.101 1.375 30.758 1.00 97.25 180 LEU A CA 1
ATOM 1294 C C . LEU A 1 180 ? -14.414 1.439 32.245 1.00 97.25 180 LEU A C 1
ATOM 1296 O O . LEU A 1 180 ? -15.404 0.864 32.703 1.00 97.25 180 LEU A O 1
ATOM 1300 N N . SER A 1 181 ? -13.589 2.168 32.989 1.00 95.56 181 SER A N 1
ATOM 1301 C CA . SER A 1 181 ? -13.849 2.458 34.396 1.00 95.56 181 SER A CA 1
ATOM 1302 C C . SER A 1 181 ? -15.118 3.299 34.542 1.00 95.56 181 SER A C 1
ATOM 1304 O O . SER A 1 181 ? -15.309 4.277 33.819 1.00 95.56 181 SER A O 1
ATOM 1306 N N . GLY A 1 182 ? -15.966 2.946 35.507 1.00 92.19 182 GLY A N 1
ATOM 1307 C CA . GLY A 1 182 ? -17.239 3.619 35.761 1.00 92.19 182 GLY A CA 1
ATOM 1308 C C . GLY A 1 182 ? -18.460 2.784 35.376 1.00 92.19 182 GLY A C 1
ATOM 1309 O O . GLY A 1 182 ? -18.386 1.571 35.179 1.00 92.19 182 GLY A O 1
ATOM 1310 N N . THR A 1 183 ? -19.621 3.439 35.332 1.00 94.38 183 THR A N 1
ATOM 1311 C CA . THR A 1 183 ? -20.930 2.769 35.236 1.00 94.38 183 THR A CA 1
ATOM 1312 C C . THR A 1 183 ? -21.694 3.055 33.944 1.00 94.38 183 THR A C 1
ATOM 1314 O O . THR A 1 183 ? -22.753 2.460 33.735 1.00 94.38 183 THR A O 1
ATOM 1317 N N . SER A 1 184 ? -21.169 3.919 33.071 1.00 94.75 184 SER A N 1
ATOM 1318 C CA . SER A 1 184 ? -21.791 4.326 31.808 1.00 94.75 184 SER A CA 1
ATOM 1319 C C . SER A 1 184 ? -20.783 4.388 30.658 1.00 94.75 184 SER A C 1
ATO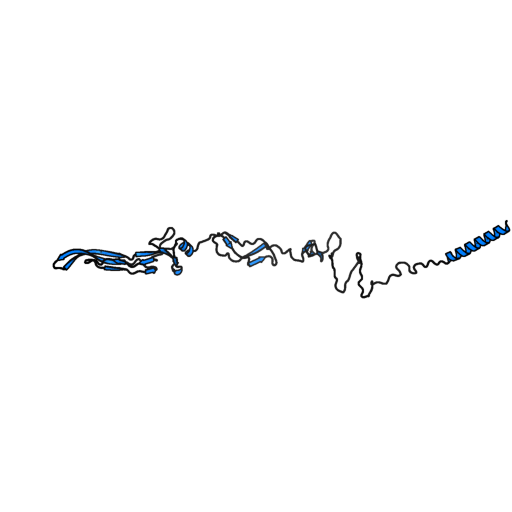M 1321 O O . SER A 1 184 ? -19.595 4.630 30.861 1.00 94.75 184 SER A O 1
ATOM 1323 N N . CYS A 1 185 ? -21.272 4.165 29.437 1.00 96.38 185 CYS A N 1
ATOM 1324 C CA . CYS A 1 185 ? -20.466 4.298 28.228 1.00 96.38 185 CYS A CA 1
ATOM 1325 C C . CYS A 1 185 ? -20.339 5.775 27.813 1.00 96.38 185 CYS A C 1
ATOM 1327 O O . CYS A 1 185 ? -21.305 6.531 27.957 1.00 96.38 185 CYS A O 1
ATOM 1329 N N . PRO A 1 186 ? -19.176 6.198 27.288 1.00 95.38 186 PRO A N 1
ATOM 1330 C CA . PRO A 1 186 ? -18.982 7.540 26.758 1.00 95.38 186 PRO A CA 1
ATOM 1331 C C . PRO A 1 186 ? -19.783 7.751 25.467 1.00 95.38 186 PRO A C 1
ATOM 1333 O O . PRO A 1 186 ? -20.299 6.811 24.864 1.00 95.38 186 PRO A O 1
ATOM 1336 N N . SER A 1 187 ? -19.868 9.006 25.018 1.00 94.62 187 SER A N 1
ATOM 1337 C CA . SER A 1 187 ? -20.565 9.355 23.775 1.00 94.62 187 SER A CA 1
ATOM 1338 C C . SER A 1 187 ? -20.043 8.547 22.578 1.00 94.62 187 SER A C 1
ATOM 1340 O O . SER A 1 187 ? -18.836 8.361 22.417 1.00 94.62 187 SER A O 1
ATOM 1342 N N . GLY A 1 188 ? -20.960 8.066 21.736 1.00 93.62 188 GLY A N 1
ATOM 1343 C CA . GLY A 1 188 ? -20.643 7.219 20.582 1.00 93.62 188 GLY A CA 1
ATOM 1344 C C . GLY A 1 188 ? -20.380 5.747 20.915 1.00 93.62 188 GLY A C 1
ATOM 1345 O O . GLY A 1 188 ? -20.048 4.994 20.005 1.00 93.62 188 GLY A O 1
ATOM 1346 N N . TRP A 1 189 ? -20.536 5.343 22.178 1.00 96.00 189 TRP A N 1
ATOM 1347 C CA . TRP A 1 189 ? -20.482 3.958 22.635 1.00 96.00 189 TRP A CA 1
ATOM 1348 C C . TRP A 1 189 ? -21.768 3.604 23.384 1.00 96.00 189 TRP A C 1
ATOM 1350 O O . TRP A 1 189 ? -22.377 4.448 24.040 1.00 96.00 189 TRP A O 1
ATOM 1360 N N . THR A 1 190 ? -22.179 2.343 23.316 1.00 97.00 190 THR A N 1
ATOM 1361 C CA . THR A 1 190 ? -23.385 1.840 23.990 1.00 97.00 190 THR A CA 1
ATOM 1362 C C . THR A 1 190 ? -23.056 0.641 24.876 1.00 97.00 190 THR A C 1
ATOM 1364 O O . THR A 1 190 ? -22.078 -0.058 24.598 1.00 97.00 190 THR A O 1
ATOM 1367 N N . PRO A 1 191 ? -23.815 0.391 25.962 1.00 96.69 191 PRO A N 1
ATOM 1368 C CA . PRO A 1 191 ? -23.600 -0.788 26.794 1.00 96.69 191 PRO A CA 1
ATOM 1369 C C . PRO A 1 191 ? -23.681 -2.072 25.967 1.00 96.69 191 PRO A C 1
ATOM 1371 O O . PRO A 1 191 ? -24.678 -2.321 25.290 1.00 96.69 191 PRO A O 1
ATOM 1374 N N . ASN A 1 192 ? -22.641 -2.899 26.040 1.00 96.44 192 ASN A N 1
ATOM 1375 C CA . ASN A 1 192 ? -22.655 -4.221 25.434 1.00 96.44 192 ASN A CA 1
ATOM 1376 C C . ASN A 1 192 ? -23.328 -5.194 26.409 1.00 96.44 192 ASN A C 1
ATOM 1378 O O . ASN A 1 192 ? -22.683 -5.730 27.311 1.00 96.44 192 ASN A O 1
ATOM 1382 N N . ALA A 1 193 ? -24.641 -5.383 26.257 1.00 96.12 193 ALA A N 1
ATOM 1383 C CA . ALA A 1 193 ? -25.443 -6.230 27.140 1.00 96.12 193 ALA A CA 1
ATOM 1384 C C . ALA A 1 193 ? -25.178 -5.921 28.635 1.00 96.12 193 ALA A C 1
ATOM 1386 O O . ALA A 1 193 ? -25.219 -4.759 29.041 1.00 96.12 193 ALA A O 1
ATOM 1387 N N . ASN A 1 194 ? -24.899 -6.944 29.452 1.00 95.81 194 ASN A N 1
ATOM 1388 C CA . ASN A 1 194 ? -24.554 -6.793 30.867 1.00 95.81 194 ASN A CA 1
ATOM 1389 C C . ASN A 1 194 ? -23.045 -6.896 31.136 1.00 95.81 194 ASN A C 1
ATOM 1391 O O . ASN A 1 194 ? -22.644 -7.012 32.298 1.00 95.81 194 ASN A O 1
ATOM 1395 N N . TYR A 1 195 ? -22.196 -6.852 30.101 1.00 97.44 195 TYR A N 1
ATOM 1396 C CA . TYR A 1 195 ? -20.750 -6.945 30.284 1.00 97.44 195 TYR A CA 1
ATOM 1397 C C . TYR A 1 195 ? -20.261 -5.855 31.240 1.00 97.44 195 TYR A C 1
ATOM 1399 O O . TYR A 1 195 ? -20.402 -4.660 30.991 1.00 97.44 195 TYR A O 1
ATOM 1407 N N . SER A 1 196 ? -19.717 -6.272 32.379 1.00 97.12 196 SER A N 1
ATOM 1408 C CA . SER A 1 196 ? -19.264 -5.366 33.434 1.00 97.12 196 SER A CA 1
ATOM 1409 C C . SER A 1 196 ? -18.310 -6.071 34.391 1.00 97.12 196 SER A C 1
ATOM 1411 O O . SER A 1 196 ? -18.172 -7.296 34.346 1.00 97.12 196 SER A O 1
ATOM 1413 N N . SER A 1 197 ? -17.663 -5.288 35.247 1.00 97.31 197 SER A N 1
ATOM 1414 C CA . SER A 1 197 ? -17.016 -5.778 36.463 1.00 97.31 197 SER A CA 1
ATOM 1415 C C . SER A 1 197 ? -17.735 -5.178 37.667 1.00 97.31 197 SER A C 1
ATOM 1417 O O . SER A 1 197 ? -18.137 -4.010 37.642 1.00 97.31 197 SER A O 1
ATOM 1419 N N . THR A 1 198 ? -17.912 -5.971 38.714 1.00 97.31 198 THR A N 1
ATOM 1420 C CA . THR A 1 198 ? -18.561 -5.562 39.959 1.00 97.31 198 THR A CA 1
ATOM 1421 C C . THR A 1 198 ? -17.678 -5.889 41.152 1.00 97.31 198 THR A C 1
ATOM 1423 O O . THR A 1 198 ? -16.876 -6.822 41.131 1.00 97.31 198 THR A O 1
ATOM 1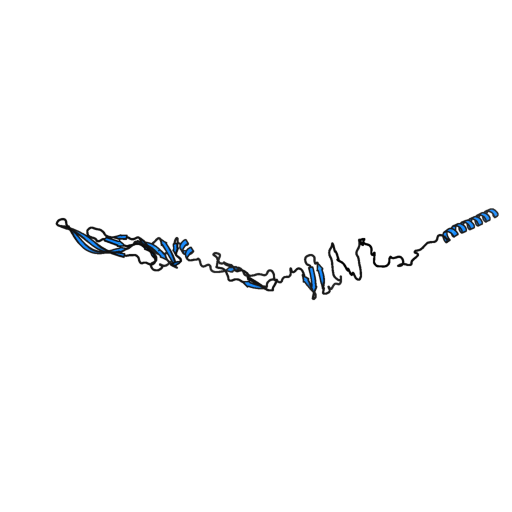426 N N . GLN A 1 199 ? -17.836 -5.115 42.217 1.00 96.94 199 GLN A N 1
ATOM 1427 C CA . GLN A 1 199 ? -17.289 -5.405 43.528 1.00 96.94 199 GLN A CA 1
ATOM 1428 C C . GLN A 1 199 ? -18.434 -5.774 44.468 1.00 96.94 199 GLN A C 1
ATOM 1430 O O . GLN A 1 199 ? -19.422 -5.041 44.564 1.00 96.94 199 GLN A O 1
ATOM 1435 N N . GLY A 1 200 ? -18.296 -6.912 45.148 1.00 95.44 200 GLY A N 1
ATOM 1436 C CA . GLY A 1 200 ? -19.273 -7.381 46.121 1.00 95.44 200 GLY A CA 1
ATOM 1437 C C . GLY A 1 200 ? -19.436 -6.388 47.266 1.00 95.44 200 GLY A C 1
ATOM 1438 O O . GLY A 1 200 ? -18.492 -5.696 47.655 1.00 95.44 200 GLY A O 1
ATOM 1439 N N . ASN A 1 201 ? -20.652 -6.315 47.785 1.00 95.19 201 ASN A N 1
ATOM 1440 C CA . ASN A 1 201 ? -21.045 -5.408 48.853 1.00 95.19 201 ASN A CA 1
ATOM 1441 C C . ASN A 1 201 ? -21.761 -6.180 49.966 1.00 95.19 201 ASN A C 1
ATOM 1443 O O . ASN A 1 201 ? -22.509 -7.118 49.681 1.00 95.19 201 ASN A O 1
ATOM 1447 N N . SER A 1 202 ? -21.554 -5.754 51.211 1.00 94.00 202 SER A N 1
ATOM 1448 C CA . SER A 1 202 ? -22.228 -6.288 52.397 1.00 94.00 202 SER A CA 1
ATOM 1449 C C . SER A 1 202 ? -23.081 -5.191 53.014 1.00 94.00 202 SER A C 1
ATOM 1451 O O . SER A 1 202 ? -22.561 -4.147 53.406 1.00 94.00 202 SER A O 1
ATOM 1453 N N . CYS A 1 203 ? -24.385 -5.431 53.107 1.00 91.12 203 CYS A N 1
ATOM 1454 C CA . CYS A 1 203 ? -25.347 -4.470 53.633 1.00 91.12 203 CYS A CA 1
ATOM 1455 C C . CYS A 1 203 ? -26.079 -5.032 54.856 1.00 91.12 203 CYS A C 1
ATOM 1457 O O . CYS A 1 203 ? -26.277 -6.242 54.979 1.00 91.12 203 CYS A O 1
ATOM 1459 N N . GLY A 1 204 ? -26.529 -4.136 55.737 1.00 87.25 204 GLY A N 1
ATOM 1460 C CA . GLY A 1 204 ? -27.227 -4.502 56.972 1.00 87.25 204 GLY A CA 1
ATOM 1461 C C . GLY A 1 204 ? -26.275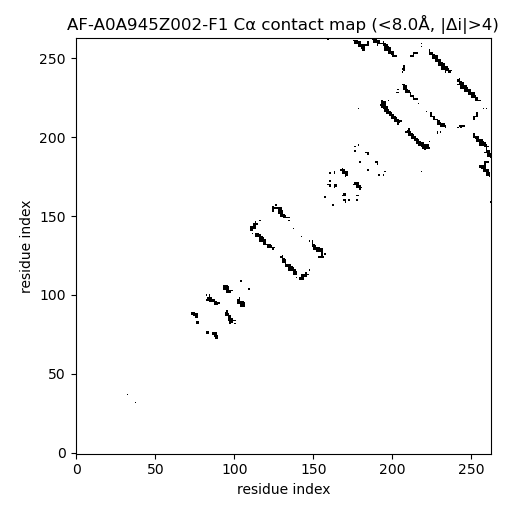 -4.865 58.116 1.00 87.25 204 GLY A C 1
ATOM 1462 O O . GLY A 1 204 ? -25.149 -4.374 58.164 1.00 87.25 204 GLY A O 1
ATOM 1463 N N . GLY A 1 205 ? -26.741 -5.693 59.058 1.00 81.25 205 GLY A N 1
ATOM 1464 C CA . GLY A 1 205 ? -25.944 -6.130 60.218 1.00 81.25 205 GLY A CA 1
ATOM 1465 C C . GLY A 1 205 ? -26.114 -5.292 61.491 1.00 81.25 205 GLY A C 1
ATOM 1466 O O . GLY A 1 205 ? -25.243 -5.294 62.358 1.00 81.25 205 GLY A O 1
ATOM 1467 N N . GLY A 1 206 ? -27.225 -4.564 61.611 1.00 81.00 206 GLY A N 1
ATOM 1468 C CA . GLY A 1 206 ? -27.623 -3.937 62.873 1.00 81.00 206 GLY A CA 1
ATOM 1469 C C . GLY A 1 206 ? -28.348 -4.930 63.782 1.00 81.00 206 GLY A C 1
ATOM 1470 O O . GLY A 1 206 ? -28.896 -5.915 63.306 1.00 81.00 206 GLY A O 1
ATOM 1471 N N . VAL A 1 207 ? -28.434 -4.626 65.076 1.00 81.50 207 VAL A N 1
ATOM 1472 C CA . VAL A 1 207 ? -29.124 -5.450 66.091 1.00 81.50 207 VAL A CA 1
ATOM 1473 C C . VAL A 1 207 ? -30.505 -5.954 65.633 1.00 81.50 207 VAL A C 1
ATOM 1475 O O . VAL A 1 207 ? -30.845 -7.115 65.832 1.00 81.50 207 VAL A O 1
ATOM 1478 N N . CYS A 1 208 ? -31.275 -5.090 64.964 1.00 81.69 208 CYS A N 1
ATOM 1479 C CA . CYS A 1 208 ? -32.621 -5.394 64.472 1.00 81.69 208 CYS A CA 1
ATOM 1480 C C . CYS A 1 208 ? -32.730 -5.529 62.951 1.00 81.69 208 CYS A C 1
ATOM 1482 O O . CYS A 1 208 ? -33.836 -5.563 62.423 1.00 81.69 208 CYS A O 1
ATOM 1484 N N . SER A 1 209 ? -31.610 -5.568 62.231 1.00 84.50 209 SER A N 1
ATOM 1485 C CA . SER A 1 209 ? -31.594 -5.715 60.776 1.00 84.50 209 SER A CA 1
ATOM 1486 C C . SER A 1 209 ? -30.742 -6.914 60.385 1.00 84.50 209 SER A C 1
ATOM 1488 O O . SER A 1 209 ? -29.577 -7.000 60.767 1.00 84.50 209 SER A O 1
ATOM 1490 N N . GLY A 1 210 ? -31.296 -7.804 59.562 1.00 87.50 210 GLY A N 1
ATOM 1491 C CA . GLY A 1 210 ? -30.518 -8.875 58.945 1.00 87.50 210 GLY A CA 1
ATOM 1492 C C . GLY A 1 210 ? -29.350 -8.321 58.120 1.00 87.50 210 GLY A C 1
ATOM 1493 O O . GLY A 1 210 ? -29.293 -7.130 57.807 1.00 87.50 210 GLY A O 1
ATOM 1494 N N . GLY A 1 211 ? -28.405 -9.186 57.769 1.00 90.81 211 GLY A N 1
ATOM 1495 C CA . GLY A 1 211 ? -27.339 -8.869 56.820 1.00 90.81 211 GLY A CA 1
ATOM 1496 C C . GLY A 1 211 ? -27.511 -9.661 55.530 1.00 90.81 211 GLY A C 1
ATOM 1497 O O . GLY A 1 211 ? -28.039 -10.773 55.553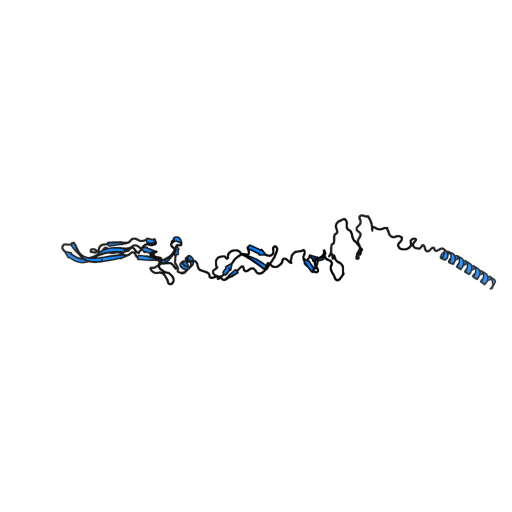 1.00 90.81 211 GLY A O 1
ATOM 1498 N N . CYS A 1 212 ? -27.048 -9.109 54.413 1.00 93.75 212 CYS A N 1
ATOM 1499 C CA . CYS A 1 212 ? -26.809 -9.889 53.203 1.00 93.75 212 CYS A CA 1
ATOM 1500 C C . CYS A 1 212 ? -25.554 -9.391 52.477 1.00 93.75 212 CYS A C 1
ATOM 1502 O O . CYS A 1 212 ? -25.185 -8.217 52.583 1.00 93.75 212 CYS A O 1
ATOM 1504 N N . SER A 1 213 ? -24.903 -10.294 51.745 1.00 94.81 213 SER A N 1
ATOM 1505 C CA . SER A 1 213 ? -23.708 -10.007 50.952 1.00 94.81 213 SER A CA 1
ATOM 1506 C C . SER A 1 213 ? -23.934 -10.416 49.502 1.00 94.81 213 SER A C 1
ATOM 1508 O O . SER A 1 213 ? -24.550 -11.446 49.236 1.00 94.81 213 SER A O 1
ATOM 1510 N N . THR A 1 214 ? -23.432 -9.599 48.582 1.00 96.25 214 THR A N 1
ATOM 1511 C CA . THR A 1 214 ? -23.413 -9.862 47.135 1.00 96.25 214 THR A CA 1
ATOM 1512 C C . THR A 1 214 ? -22.023 -10.336 46.711 1.00 96.25 214 THR A C 1
ATOM 1514 O O . THR A 1 214 ? -21.026 -9.899 47.294 1.00 96.25 214 THR A O 1
ATOM 1517 N N . ASN A 1 215 ? -21.928 -11.205 45.701 1.00 95.00 215 ASN A N 1
ATOM 1518 C CA . ASN A 1 215 ? -20.642 -11.566 45.100 1.00 95.00 215 ASN A CA 1
ATOM 1519 C C . ASN A 1 215 ? -20.132 -10.481 44.135 1.00 95.00 215 ASN A C 1
ATOM 1521 O O . ASN A 1 215 ? -20.719 -9.409 43.961 1.00 95.00 215 ASN A O 1
ATOM 1525 N N . SER A 1 216 ? -18.979 -10.768 43.532 1.00 95.38 216 SER A N 1
ATOM 1526 C CA . SER A 1 216 ? -18.340 -9.974 42.489 1.00 95.38 216 SER A CA 1
ATOM 1527 C C . SER A 1 216 ? -18.171 -10.782 41.209 1.00 95.38 216 SER A C 1
ATOM 1529 O O . SER A 1 216 ? -18.078 -12.012 41.221 1.00 95.38 216 SER A O 1
ATOM 1531 N N . HIS A 1 217 ? -18.045 -10.072 40.092 1.00 95.38 217 HIS A N 1
ATOM 1532 C CA . HIS A 1 217 ? -17.637 -10.651 38.819 1.00 95.38 217 HIS A CA 1
ATOM 1533 C C . HIS A 1 217 ? -16.700 -9.713 38.066 1.00 95.38 217 HIS A C 1
ATOM 1535 O O . HIS A 1 217 ? -16.708 -8.501 38.269 1.00 95.38 217 HIS A O 1
ATOM 1541 N N . TYR A 1 218 ? -15.885 -10.273 37.175 1.00 97.06 218 TYR A N 1
ATOM 1542 C CA . TYR A 1 218 ? -14.945 -9.510 36.358 1.00 97.06 218 TYR A CA 1
ATOM 1543 C C . TYR A 1 218 ? -15.237 -9.741 34.883 1.00 97.06 218 TYR A C 1
ATOM 1545 O O . TYR A 1 218 ? -15.219 -10.885 34.434 1.00 97.06 218 TYR A O 1
ATOM 1553 N N . ARG A 1 219 ? -15.516 -8.663 34.144 1.00 96.56 219 ARG A N 1
ATOM 1554 C CA . ARG A 1 219 ? -15.664 -8.647 32.678 1.00 96.56 219 ARG A CA 1
ATOM 1555 C C . ARG A 1 219 ? -16.478 -9.815 32.102 1.00 96.56 219 ARG A C 1
ATOM 1557 O O . ARG A 1 219 ? -16.074 -10.487 31.153 1.00 96.56 219 ARG A O 1
ATOM 1564 N N . THR A 1 220 ? -17.651 -10.050 32.683 1.00 96.56 220 THR A N 1
ATOM 1565 C CA . THR A 1 220 ? -18.594 -11.105 32.269 1.00 96.56 220 THR A CA 1
ATOM 1566 C C . THR A 1 220 ? -19.960 -10.513 31.956 1.00 96.56 220 THR A C 1
ATOM 1568 O O . THR A 1 220 ? -20.304 -9.440 32.453 1.00 96.56 220 THR A O 1
ATOM 1571 N N . ASN A 1 221 ? -20.730 -11.197 31.103 1.00 96.62 221 ASN A N 1
ATOM 1572 C CA . ASN A 1 221 ? -22.086 -10.797 30.717 1.00 96.62 221 ASN A CA 1
ATOM 1573 C C . ASN A 1 221 ? -23.105 -11.202 31.789 1.00 96.62 221 ASN A C 1
ATOM 1575 O O . ASN A 1 221 ? -23.995 -12.017 31.552 1.00 96.62 221 ASN A O 1
ATOM 1579 N N . THR A 1 222 ? -22.933 -10.647 32.981 1.00 94.88 222 THR A N 1
ATOM 1580 C CA . THR A 1 222 ? -23.751 -10.951 34.152 1.00 94.88 222 THR A CA 1
ATOM 1581 C C . THR A 1 222 ? -24.313 -9.646 34.688 1.00 94.88 222 THR A C 1
ATOM 1583 O O . THR A 1 222 ? -23.601 -8.646 34.798 1.00 94.88 222 THR A O 1
ATOM 1586 N N . SER A 1 223 ? -25.611 -9.630 34.994 1.00 93.38 223 SER A N 1
ATOM 1587 C CA . SER A 1 223 ? -26.244 -8.481 35.640 1.00 93.38 223 SER A CA 1
ATOM 1588 C C . SER A 1 223 ? -25.598 -8.190 36.995 1.00 93.38 223 SER A C 1
ATOM 1590 O O . SER A 1 223 ? -25.039 -9.079 37.633 1.00 93.38 223 SER A O 1
ATOM 1592 N N . VAL A 1 224 ? -25.706 -6.944 37.455 1.00 93.38 224 VAL A N 1
ATOM 1593 C CA . VAL A 1 224 ? -25.283 -6.561 38.810 1.00 93.38 224 VAL A CA 1
ATOM 1594 C C . VAL A 1 224 ? -26.009 -7.443 39.825 1.00 93.38 224 VAL A C 1
ATOM 1596 O O . VAL A 1 224 ? -27.235 -7.535 39.796 1.00 93.38 224 VAL A O 1
ATOM 1599 N N . GLU A 1 225 ? -25.254 -8.109 40.697 1.00 94.88 225 GLU A N 1
ATOM 1600 C CA . GLU A 1 225 ? -25.829 -8.990 41.710 1.00 94.88 225 GLU A CA 1
ATOM 1601 C C . GLU A 1 225 ? -26.547 -8.185 42.792 1.00 94.88 225 GLU A C 1
ATOM 1603 O O . GLU A 1 225 ? -26.046 -7.149 43.243 1.00 94.88 225 GLU A O 1
ATOM 1608 N N . THR A 1 226 ? -27.699 -8.696 43.226 1.00 95.31 226 THR A N 1
ATOM 1609 C CA . THR A 1 226 ? -28.525 -8.100 44.273 1.00 95.31 226 THR A CA 1
ATOM 1610 C C . THR A 1 226 ? -28.927 -9.131 45.321 1.00 95.31 226 THR A C 1
ATOM 1612 O O . THR A 1 226 ? -29.298 -10.248 44.966 1.00 95.31 226 THR A O 1
ATOM 1615 N N . CYS A 1 227 ? -28.946 -8.737 46.592 1.00 94.00 227 CYS A N 1
ATOM 1616 C CA . CYS A 1 227 ? -29.539 -9.507 47.687 1.00 94.00 227 CYS A CA 1
ATOM 1617 C C . CYS A 1 227 ? -30.521 -8.641 48.484 1.00 94.00 227 CYS A C 1
ATOM 1619 O O . CYS A 1 227 ? -30.488 -7.413 48.408 1.00 94.00 227 CYS A O 1
ATOM 1621 N N . SER A 1 228 ? -31.410 -9.272 49.248 1.00 93.62 228 SER A N 1
ATOM 1622 C CA . SER A 1 228 ? -32.370 -8.584 50.116 1.00 93.62 228 SER A CA 1
ATOM 1623 C C . SER A 1 228 ? -32.204 -9.024 51.563 1.00 93.62 228 SER A C 1
ATOM 1625 O O . SER A 1 228 ? -32.002 -10.210 51.822 1.00 93.62 228 SER A O 1
ATOM 1627 N N . TYR A 1 229 ? -32.349 -8.094 52.503 1.00 92.19 229 TYR A N 1
ATOM 1628 C CA . TYR A 1 229 ? -32.313 -8.371 53.938 1.00 92.19 229 TYR A CA 1
ATOM 1629 C C . TYR A 1 229 ? -33.487 -7.698 54.655 1.00 92.19 229 TYR A C 1
ATOM 1631 O O . TYR A 1 229 ? -34.044 -6.705 54.180 1.00 92.19 229 TYR A O 1
ATOM 1639 N N . GLN A 1 230 ? -33.880 -8.245 55.808 1.00 89.00 230 GLN A N 1
ATOM 1640 C CA . GLN A 1 230 ? -34.902 -7.622 56.648 1.00 89.00 230 GLN A CA 1
ATOM 1641 C C . GLN A 1 230 ? -34.329 -6.386 57.337 1.00 89.00 230 GLN A C 1
ATOM 1643 O O . GLN A 1 230 ? -33.309 -6.478 58.021 1.00 89.00 230 GLN A O 1
ATOM 1648 N N . SER A 1 231 ? -34.992 -5.243 57.181 1.00 88.12 231 SER A N 1
ATOM 1649 C CA . SER A 1 231 ? -34.678 -4.039 57.941 1.00 88.12 231 SER A CA 1
ATOM 1650 C C . SER A 1 231 ? -35.574 -3.964 59.166 1.00 88.12 231 SER A C 1
ATOM 1652 O O . SER A 1 231 ? -3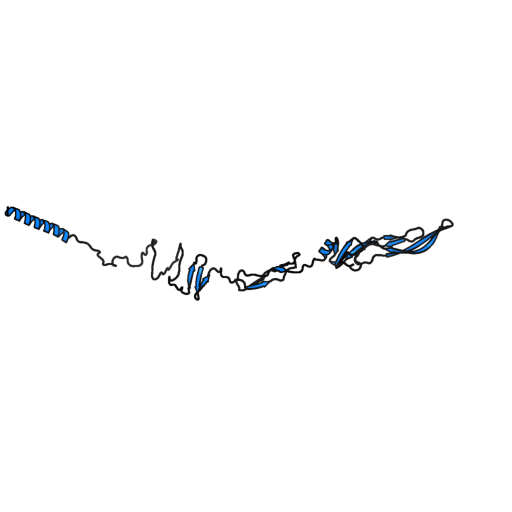6.785 -4.178 59.082 1.00 88.12 231 SER A O 1
ATOM 1654 N N . GLY A 1 232 ? -34.992 -3.606 60.299 1.00 84.56 232 GLY A N 1
ATOM 1655 C CA . GLY A 1 232 ? -35.745 -3.362 61.515 1.00 84.56 232 GLY A CA 1
ATOM 1656 C C . GLY A 1 232 ? -35.095 -2.291 62.368 1.00 84.56 232 GLY A C 1
ATOM 1657 O O . GLY A 1 232 ? -33.884 -2.058 62.306 1.00 84.56 232 GLY A O 1
ATOM 1658 N N . ARG A 1 233 ? -35.935 -1.614 63.147 1.00 84.56 233 ARG A N 1
ATOM 1659 C CA . ARG A 1 233 ? -35.524 -0.580 64.098 1.00 84.56 233 ARG A CA 1
ATOM 1660 C C . ARG A 1 233 ? -35.616 -1.127 65.515 1.00 84.56 233 ARG A C 1
ATOM 1662 O O . ARG A 1 233 ? -36.504 -1.918 65.826 1.00 84.56 233 ARG A O 1
ATOM 1669 N N . LEU A 1 234 ? -34.714 -0.672 66.374 1.00 82.88 234 LEU A N 1
ATOM 1670 C CA . LEU A 1 234 ? -34.788 -0.957 67.799 1.00 82.88 234 LEU A CA 1
ATOM 1671 C C . LEU A 1 234 ? -35.953 -0.145 68.386 1.00 82.88 234 LEU A C 1
ATOM 1673 O O . LEU A 1 234 ? -35.913 1.085 68.352 1.00 82.88 234 LEU A O 1
ATOM 1677 N N . GLN A 1 235 ? -37.001 -0.813 68.871 1.00 83.31 235 GLN A N 1
ATOM 1678 C CA . GLN A 1 235 ? -38.181 -0.137 69.424 1.00 83.31 235 GLN A CA 1
ATOM 1679 C C . GLN A 1 235 ? -38.098 0.049 70.949 1.00 83.31 235 GLN A C 1
ATOM 1681 O O . GLN A 1 235 ? -38.780 0.910 71.500 1.00 83.31 235 GLN A O 1
ATOM 1686 N N . GLY A 1 236 ? -37.221 -0.698 71.626 1.00 80.12 236 GLY A N 1
ATOM 1687 C CA . GLY A 1 236 ? -36.928 -0.551 73.052 1.00 80.12 236 GLY A CA 1
ATOM 1688 C C . GLY A 1 236 ? -36.201 -1.766 73.638 1.00 80.12 236 GLY A C 1
ATOM 1689 O O . GLY A 1 236 ? -35.911 -2.726 72.925 1.00 80.12 236 GLY A O 1
ATOM 1690 N N . TYR A 1 237 ? -35.933 -1.721 74.947 1.00 80.88 237 TYR A N 1
ATOM 1691 C CA . TYR 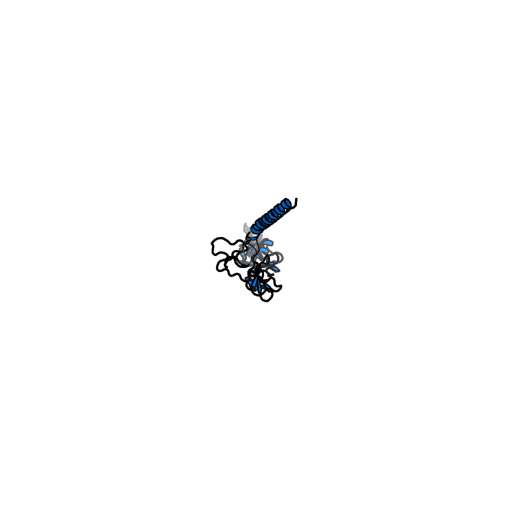A 1 237 ? -35.413 -2.840 75.745 1.00 80.88 237 TYR A CA 1
ATOM 1692 C C . TYR A 1 237 ? -36.433 -3.206 76.832 1.00 80.88 237 TYR A C 1
ATOM 1694 O O . TYR A 1 237 ? -36.836 -2.334 77.600 1.00 80.88 237 TYR A O 1
ATOM 1702 N N . TYR A 1 238 ? -36.807 -4.482 76.936 1.00 68.75 238 TYR A N 1
ATOM 1703 C CA . TYR A 1 238 ? -37.591 -5.025 78.056 1.00 68.75 238 TYR A CA 1
ATOM 1704 C C . TYR A 1 238 ? -36.888 -6.274 78.596 1.00 68.75 238 TYR A C 1
ATOM 1706 O O . TYR A 1 238 ? -36.451 -7.109 77.813 1.00 68.75 238 TYR A O 1
ATOM 1714 N N . ASP A 1 239 ? -36.721 -6.385 79.919 1.00 69.56 239 ASP A N 1
ATOM 1715 C CA . ASP A 1 239 ? -36.086 -7.535 80.595 1.00 69.56 239 ASP A CA 1
ATOM 1716 C C . ASP A 1 239 ? -34.736 -7.994 79.995 1.00 69.56 239 ASP A C 1
ATOM 1718 O O . ASP A 1 239 ? -34.414 -9.178 79.947 1.00 69.56 239 ASP A O 1
ATOM 1722 N N . ARG A 1 240 ? -33.905 -7.034 79.557 1.00 70.69 240 ARG A N 1
ATOM 1723 C CA . ARG A 1 240 ? -32.625 -7.251 78.843 1.00 70.69 240 ARG A CA 1
ATOM 1724 C C . ARG A 1 240 ? -32.737 -7.954 77.478 1.00 70.69 240 ARG A C 1
ATOM 1726 O O . ARG A 1 240 ? -31.711 -8.369 76.947 1.00 70.69 240 ARG A O 1
ATOM 1733 N N . MET A 1 241 ? -33.926 -8.052 76.888 1.00 74.31 241 MET A N 1
ATOM 1734 C CA . MET A 1 241 ? -34.121 -8.470 75.496 1.00 74.31 241 MET A CA 1
ATOM 1735 C C . MET A 1 241 ? -34.388 -7.253 74.599 1.00 74.31 241 MET A C 1
ATOM 1737 O O . MET A 1 241 ? -35.123 -6.331 74.964 1.00 74.31 241 MET A O 1
ATOM 1741 N N . GLU A 1 242 ? -33.759 -7.250 73.424 1.00 79.62 242 GLU A N 1
ATOM 1742 C CA . GLU A 1 242 ? -33.925 -6.230 72.385 1.00 79.62 242 GLU A CA 1
ATOM 1743 C C . GLU A 1 242 ? -35.225 -6.484 71.622 1.00 79.62 242 GLU A C 1
ATOM 1745 O O . GLU A 1 242 ? -35.427 -7.566 71.071 1.00 79.62 242 GLU A O 1
ATOM 1750 N N . ILE A 1 243 ? -36.119 -5.492 71.591 1.00 81.88 243 ILE A N 1
ATOM 1751 C CA . ILE A 1 243 ? -37.357 -5.583 70.813 1.00 81.88 243 ILE A CA 1
ATOM 1752 C C . ILE A 1 243 ? -37.123 -4.935 69.454 1.00 81.88 243 ILE A C 1
ATOM 1754 O O . ILE A 1 243 ? -36.938 -3.718 69.338 1.00 81.88 243 ILE A O 1
ATOM 1758 N N . CYS A 1 244 ? -37.159 -5.776 68.428 1.00 83.44 244 CYS A N 1
ATOM 1759 C CA . CYS A 1 244 ? -36.984 -5.379 67.044 1.00 83.44 244 CYS A CA 1
ATOM 1760 C C . CYS A 1 244 ? -38.327 -5.251 66.333 1.00 83.44 244 CYS A C 1
ATOM 1762 O O . CYS A 1 244 ? -39.127 -6.184 66.326 1.00 83.44 244 CYS A O 1
ATOM 1764 N N . ASP A 1 245 ? -38.538 -4.097 65.707 1.00 85.00 245 ASP A N 1
ATOM 1765 C CA . ASP A 1 245 ? -39.706 -3.818 64.878 1.00 85.00 245 ASP A CA 1
ATOM 1766 C C . ASP A 1 245 ? -39.319 -3.908 63.397 1.00 85.00 245 ASP A C 1
ATOM 1768 O O . ASP A 1 245 ? -38.486 -3.104 62.951 1.00 85.00 245 ASP A O 1
ATOM 1772 N N . PRO A 1 246 ? -39.850 -4.883 62.634 1.00 82.44 246 PRO A N 1
ATOM 1773 C CA . PRO A 1 246 ? -39.557 -5.015 61.216 1.00 82.44 246 PRO A CA 1
ATOM 1774 C C . PRO A 1 246 ? -40.129 -3.816 60.453 1.00 82.44 246 PRO A C 1
ATOM 1776 O O . PRO A 1 246 ? -41.336 -3.636 60.325 1.00 82.44 246 PRO A O 1
ATOM 1779 N N . THR A 1 247 ? -39.238 -2.996 59.902 1.00 84.56 247 THR A N 1
ATOM 1780 C CA . THR A 1 247 ? -39.600 -1.800 59.134 1.00 84.56 247 THR A CA 1
ATOM 1781 C C . THR A 1 247 ? -39.766 -2.082 57.645 1.00 84.56 247 THR A C 1
ATOM 1783 O O . THR A 1 247 ? -40.301 -1.239 56.928 1.00 84.56 247 THR A O 1
ATOM 1786 N N . GLY A 1 248 ? -39.319 -3.249 57.169 1.00 88.75 248 GLY A N 1
ATOM 1787 C CA . GLY A 1 248 ? -39.478 -3.667 55.781 1.00 88.75 248 GLY A CA 1
ATOM 1788 C C . GLY A 1 248 ? -38.372 -4.595 55.284 1.00 88.75 248 GLY A C 1
ATOM 1789 O O . GLY A 1 248 ? -37.672 -5.251 56.054 1.00 88.75 248 GLY A O 1
ATOM 1790 N N . THR A 1 249 ? -38.241 -4.659 53.960 1.00 91.06 249 THR A N 1
ATOM 1791 C CA . THR A 1 249 ? -37.152 -5.358 53.264 1.00 91.06 249 THR A CA 1
ATOM 1792 C C . THR A 1 249 ? -36.309 -4.327 52.524 1.00 91.06 249 THR A C 1
ATOM 1794 O O . THR A 1 249 ? -36.854 -3.504 51.789 1.00 91.06 249 THR A O 1
ATOM 1797 N N . ALA A 1 250 ? -34.991 -4.377 52.708 1.00 91.00 250 ALA A N 1
ATOM 1798 C CA . ALA A 1 250 ? -34.035 -3.514 52.026 1.00 91.00 250 ALA A CA 1
ATOM 1799 C C . ALA A 1 250 ? -33.221 -4.315 51.000 1.00 91.00 250 ALA A C 1
ATOM 1801 O O . ALA A 1 250 ? -32.922 -5.494 51.205 1.00 91.00 250 ALA A O 1
ATOM 1802 N N . GLY A 1 251 ? -32.876 -3.671 49.884 1.00 92.69 251 GLY A N 1
ATOM 1803 C CA . GLY A 1 251 ? -32.024 -4.240 48.842 1.00 92.69 251 GLY A CA 1
ATOM 1804 C C . GLY A 1 251 ? -30.559 -3.855 49.031 1.00 92.69 251 GLY A C 1
ATOM 1805 O O . GLY A 1 251 ? -30.244 -2.743 49.446 1.00 92.69 251 GLY A O 1
ATOM 1806 N N . CYS A 1 252 ? -29.666 -4.770 48.683 1.00 94.12 252 CYS A N 1
ATOM 1807 C CA . CYS A 1 252 ? -28.230 -4.566 48.579 1.00 94.12 252 CYS A CA 1
ATOM 1808 C C . CYS A 1 252 ? -27.804 -4.932 47.160 1.00 94.12 252 CYS A C 1
ATOM 1810 O O . CYS A 1 252 ? -28.282 -5.921 46.603 1.00 94.12 252 CYS A O 1
ATOM 1812 N N . SER A 1 253 ? -26.926 -4.143 46.555 1.00 95.56 253 SER A N 1
ATOM 1813 C CA . SER A 1 253 ? -26.396 -4.410 45.218 1.00 95.56 253 SER A CA 1
ATOM 1814 C C . SER A 1 253 ? -24.880 -4.322 45.236 1.00 95.56 253 SER A C 1
ATOM 1816 O O . SER A 1 253 ? -24.312 -3.500 45.962 1.00 95.56 253 SER A O 1
ATOM 1818 N N . SER A 1 254 ? -24.243 -5.160 44.425 1.00 96.38 254 SER A N 1
ATOM 1819 C CA . SER A 1 254 ? -22.817 -5.037 44.131 1.00 96.38 254 SER A CA 1
ATOM 1820 C C . SER A 1 254 ? -22.531 -3.713 43.407 1.00 96.38 254 SER A C 1
ATOM 1822 O O . SER A 1 254 ? -23.368 -3.173 42.677 1.00 96.38 254 SER A O 1
ATOM 1824 N N . THR A 1 255 ? -21.339 -3.161 43.617 1.00 96.25 255 THR A N 1
ATOM 1825 C CA . THR A 1 255 ? -20.930 -1.890 43.009 1.00 96.25 255 THR A CA 1
ATOM 1826 C C . THR A 1 255 ? -20.312 -2.163 41.648 1.00 96.25 255 THR A C 1
ATOM 1828 O O . THR A 1 255 ? -19.270 -2.807 41.564 1.00 96.25 255 THR A O 1
ATOM 1831 N N . LYS A 1 256 ? -20.914 -1.661 40.565 1.00 96.31 256 LYS A N 1
ATOM 1832 C CA . LYS A 1 256 ? -20.305 -1.734 39.229 1.00 96.31 256 LYS A CA 1
ATOM 1833 C C . LYS A 1 256 ? -19.064 -0.833 39.169 1.00 96.31 256 LYS A C 1
ATOM 1835 O O . LYS A 1 256 ? -19.171 0.367 39.408 1.00 96.31 256 LYS A O 1
ATOM 1840 N N . THR A 1 257 ? -17.910 -1.415 38.851 1.00 96.25 257 THR A N 1
ATOM 1841 C CA . THR A 1 257 ? -16.607 -0.727 38.787 1.00 96.25 257 THR A CA 1
ATOM 1842 C C . THR A 1 257 ? -16.128 -0.498 37.353 1.00 96.25 257 THR A C 1
ATOM 1844 O O . THR A 1 257 ? -15.459 0.499 37.085 1.00 96.25 257 THR A O 1
ATOM 1847 N N . GLU A 1 258 ? -16.511 -1.377 36.426 1.00 96.94 258 GLU A N 1
ATOM 1848 C CA . GLU A 1 258 ? -16.277 -1.224 34.987 1.00 96.94 258 GLU A CA 1
ATOM 1849 C C . GLU A 1 258 ? -17.542 -1.567 34.195 1.00 96.94 258 GLU A C 1
ATOM 1851 O O . GLU A 1 258 ? -18.341 -2.424 34.592 1.00 96.94 258 GLU A O 1
ATOM 1856 N N . ILE A 1 259 ? -17.675 -0.967 33.016 1.00 97.31 259 ILE A N 1
ATOM 1857 C CA . ILE A 1 259 ? -18.713 -1.274 32.033 1.00 97.31 259 ILE A CA 1
ATOM 1858 C C . ILE A 1 259 ? -18.080 -1.679 30.702 1.00 97.31 259 ILE A C 1
ATOM 1860 O O . ILE A 1 259 ? -17.124 -1.062 30.242 1.00 97.31 259 ILE A O 1
ATOM 1864 N N . GLY A 1 260 ? -18.608 -2.741 30.098 1.00 97.88 260 GLY A N 1
ATOM 1865 C CA . GLY A 1 260 ? -18.283 -3.168 28.745 1.00 97.88 260 GLY A CA 1
ATOM 1866 C C . GLY A 1 260 ? -19.164 -2.438 27.736 1.00 97.88 260 GLY A C 1
ATOM 1867 O O . GLY A 1 260 ? -20.392 -2.507 27.804 1.00 97.88 260 GLY A O 1
ATOM 1868 N N . CYS A 1 261 ? -18.536 -1.751 26.791 1.00 97.69 261 CYS A N 1
ATOM 1869 C CA . CYS A 1 261 ? -19.194 -0.940 25.775 1.00 97.69 261 CYS A CA 1
ATOM 1870 C C . CYS A 1 261 ? -18.890 -1.445 24.360 1.00 97.69 261 CYS A C 1
ATOM 1872 O O . CYS A 1 261 ? -17.852 -2.060 24.122 1.00 97.69 261 CYS A O 1
ATOM 1874 N N . THR A 1 262 ? -19.775 -1.164 23.408 1.00 96.69 262 THR A N 1
ATOM 1875 C CA . THR A 1 262 ? -19.614 -1.492 21.983 1.00 96.69 262 THR A CA 1
ATOM 1876 C C . THR A 1 262 ? -20.086 -0.342 21.087 1.00 96.69 262 THR A C 1
ATOM 1878 O O . THR A 1 262 ? -20.690 0.618 21.583 1.00 96.69 262 THR A O 1
ATOM 1881 N N . LYS A 1 263 ? -19.766 -0.412 19.794 1.00 92.00 263 LYS A N 1
ATOM 1882 C CA . LYS A 1 263 ? -19.993 0.643 18.802 1.00 92.00 263 LYS A CA 1
ATOM 1883 C C . LYS A 1 263 ? -20.537 0.077 17.499 1.00 92.00 263 LYS A C 1
ATOM 1885 O O . LYS A 1 263 ? -20.087 -1.026 17.120 1.00 92.00 263 LYS A O 1
#

pLDDT: mean 84.93, std 11.75, range [53.72, 98.06]